Protein AF-A0A954UVF2-F1 (afdb_monomer)

Mean predicted aligned error: 5.4 Å

Secondary structure (DSSP, 8-state):
-HHHHHHHHHHHHHHHHHHH---BEEEE-S---TT--GGGS-HHHHHHHHHHHHHHHTT-B----HHHHHHHHHHHH-TT--HHHHHHHHHHH-SEEEE---SHHHHHHHHHHHHHHHHH--GGGGGEEEEEETHHHHS--HHHHTHHHHHHHTT-EEEEE-TT-HHHHHHHHHHHHHHHHHHHHHHHHTT---

Solvent-accessible surface area (backbone atoms only — not comparable to full-atom values): 10616 Å² total; per-residue (Å²): 111,74,65,62,58,48,53,51,54,50,49,54,55,49,51,50,52,29,73,69,45,84,46,35,40,44,82,49,37,40,83,71,65,93,83,62,56,75,88,79,44,54,57,59,26,46,41,51,52,49,50,54,54,48,42,47,75,73,69,38,49,52,81,67,66,64,67,62,50,44,58,53,47,30,74,75,74,37,96,80,65,46,69,68,59,53,53,50,51,48,58,70,71,36,51,32,36,37,36,31,56,80,34,76,66,22,36,48,50,43,39,51,51,23,47,43,30,69,76,68,68,45,59,55,17,62,35,25,35,37,48,40,51,45,67,43,74,84,54,64,46,68,52,56,70,41,27,52,45,48,23,37,76,49,53,20,47,75,47,70,39,60,59,86,46,53,72,64,51,44,56,51,53,53,51,54,49,53,50,32,25,42,50,69,47,49,33,60,75,70,72,42,82,121

Sequence (194 aa):
MMEQDFMRRFGERLAERVHEAQVDVFVMGPHVPPRKADSELSSSARLRKFLIQRLQSEGYAVPPDLKAVIALTEKHLGKGVDLATVEHTFAEEVDLLIFIPDSNGSAAEAGYFAGLTRLRKTHLGTKAVVLLSATSKSNPGYVALGPARQLRAAGARVHYVNYSHRNVIWKIVENEVADARSLKVVRPTLGLRL

Nearest PDB structures (foldseek):
  6pwk-assembly1_A  TM=4.485E-01  e=1.682E+00  Vibrio cholerae O1 str. 2010EL-1786
  2eqb-assembly1_A  TM=4.562E-01  e=2.003E+00  Saccharomyces cerevisiae
  6pwk-assembly1_B  TM=4.682E-01  e=3.387E+00  Vibrio cholerae O1 str. 2010EL-1786
  2hi1-assembly1_A  TM=4.629E-01  e=3.195E+00  Salmonella enterica subsp. enterica serovar Typhimurium str. LT2

Radius of gyration: 18.17 Å; Cα contacts (8 Å, |Δi|>4): 256; chains: 1; bounding box: 52×41×50 Å

Foldseek 3Di:
DVVVVVVVVVVVVLVVQLVPDAFEEEEFDDDADPPDDLVPDDLLSNLSVLVQVVCVVVPHHYDPDLVVVQVVCCVVPNDPDDSLNSSVVSLQPGLAYEQACPDPVSLVVLQVVLCCCVPVVGLSLQRYEYEAALVCVVVPDPSRVGSVVSSVVSNYHYDHDHSVPSVVVVVVVVVSRSVSSSCVRVCVVVVHDD

Structure (mmCIF, N/CA/C/O backbone):
data_AF-A0A954UVF2-F1
#
_entry.id   AF-A0A954UVF2-F1
#
loop_
_atom_site.group_PDB
_atom_site.id
_atom_site.type_symbol
_atom_site.label_atom_id
_atom_site.label_alt_id
_atom_site.label_comp_id
_atom_site.label_asym_id
_atom_site.label_entity_id
_atom_site.label_seq_id
_atom_site.pdbx_PDB_ins_code
_atom_site.Cartn_x
_atom_site.Cartn_y
_atom_site.Cartn_z
_atom_site.occupancy
_atom_site.B_iso_or_equiv
_atom_site.auth_seq_id
_atom_site.auth_comp_id
_atom_site.auth_asym_id
_atom_site.auth_atom_id
_atom_site.pdbx_PDB_model_num
ATOM 1 N N . MET A 1 1 ? -35.084 -12.191 25.751 1.00 64.12 1 MET A N 1
ATOM 2 C CA . MET A 1 1 ? -35.432 -10.906 25.097 1.00 64.12 1 MET A CA 1
ATOM 3 C C . MET A 1 1 ? -34.349 -9.847 25.280 1.00 64.12 1 MET A C 1
ATOM 5 O O . MET A 1 1 ? -33.819 -9.400 24.278 1.00 64.12 1 MET A O 1
ATOM 9 N N . MET A 1 2 ? -33.941 -9.506 26.511 1.00 73.38 2 MET A N 1
ATOM 10 C CA . MET A 1 2 ? -32.988 -8.406 26.772 1.00 73.38 2 MET A CA 1
ATOM 11 C C . MET A 1 2 ? -31.605 -8.559 26.097 1.00 73.38 2 MET A C 1
ATOM 13 O O . MET A 1 2 ? -31.030 -7.575 25.638 1.00 73.38 2 MET A O 1
ATOM 17 N N . GLU A 1 3 ? -31.093 -9.787 25.987 1.00 82.81 3 GLU A N 1
ATOM 18 C CA . GLU A 1 3 ? -29.794 -10.084 25.364 1.00 82.81 3 GLU A CA 1
ATOM 19 C C . GLU A 1 3 ? -29.807 -9.920 23.834 1.00 82.81 3 GLU A C 1
ATOM 21 O O . GLU A 1 3 ? -28.901 -9.320 23.262 1.00 82.81 3 GLU A O 1
ATOM 26 N N . GLN A 1 4 ? -30.880 -10.361 23.168 1.00 85.69 4 GLN A N 1
ATOM 27 C CA . GLN A 1 4 ? -31.036 -10.206 21.717 1.00 85.69 4 GLN A CA 1
ATOM 28 C C . GLN A 1 4 ? -31.183 -8.730 21.319 1.00 85.69 4 GLN A C 1
ATOM 30 O O . GLN A 1 4 ? -30.565 -8.286 20.352 1.00 85.69 4 GLN A O 1
ATOM 35 N N . ASP A 1 5 ? -31.917 -7.943 22.110 1.00 91.56 5 ASP A N 1
ATOM 36 C CA . ASP A 1 5 ? -32.054 -6.498 21.891 1.00 91.56 5 ASP A CA 1
ATOM 37 C C . ASP A 1 5 ? -30.765 -5.722 22.168 1.00 91.56 5 ASP A C 1
ATOM 39 O O . ASP A 1 5 ? -30.513 -4.682 21.551 1.00 91.56 5 ASP A O 1
ATOM 43 N N . PHE A 1 6 ? -29.943 -6.183 23.112 1.00 90.62 6 PHE A N 1
ATOM 44 C CA . PHE A 1 6 ? -28.611 -5.623 23.315 1.00 90.62 6 PHE A CA 1
ATOM 45 C C . PHE A 1 6 ? -27.713 -5.906 22.107 1.00 90.62 6 PHE A C 1
ATOM 47 O O . PHE A 1 6 ? -27.150 -4.965 21.548 1.00 90.62 6 PHE A O 1
ATOM 54 N N . MET A 1 7 ? -27.630 -7.167 21.670 1.00 90.12 7 MET A N 1
ATOM 55 C CA . MET A 1 7 ? -26.774 -7.577 20.552 1.00 90.12 7 MET A CA 1
ATOM 56 C C . MET A 1 7 ? -27.161 -6.888 19.243 1.00 90.12 7 MET A C 1
ATOM 58 O O . MET A 1 7 ? -26.283 -6.412 18.524 1.00 90.12 7 MET A O 1
ATOM 62 N N . ARG A 1 8 ? -28.463 -6.746 18.968 1.00 92.56 8 ARG A N 1
ATOM 63 C CA . ARG A 1 8 ? -28.960 -6.010 17.799 1.00 92.56 8 ARG A CA 1
ATOM 64 C C . ARG A 1 8 ? -28.523 -4.544 17.822 1.00 92.56 8 ARG A C 1
ATOM 66 O O . ARG A 1 8 ? -27.865 -4.092 16.890 1.00 92.56 8 ARG A O 1
ATOM 73 N N . ARG A 1 9 ? -28.805 -3.823 18.915 1.00 91.94 9 ARG A N 1
ATOM 74 C CA . ARG A 1 9 ? -28.432 -2.401 19.055 1.00 91.94 9 ARG A CA 1
ATOM 75 C C . ARG A 1 9 ? -26.921 -2.186 19.043 1.00 91.94 9 ARG A C 1
ATOM 77 O O . ARG A 1 9 ? -26.447 -1.160 18.568 1.00 91.94 9 ARG A O 1
ATOM 84 N N . PHE A 1 10 ? -26.154 -3.124 19.597 1.00 89.88 10 PHE A N 1
ATOM 85 C CA . PHE A 1 10 ? -24.697 -3.087 19.528 1.00 89.88 10 PHE A CA 1
ATOM 86 C C . PHE A 1 10 ? -24.206 -3.231 18.083 1.00 89.88 10 PHE A C 1
ATOM 88 O O . PHE A 1 10 ? -23.390 -2.421 17.650 1.00 89.88 10 PHE A O 1
ATOM 95 N N . GLY A 1 11 ? -24.741 -4.201 17.335 1.00 89.69 11 GLY A N 1
ATOM 96 C CA . GLY A 1 11 ? -24.414 -4.409 15.924 1.00 89.69 11 GLY A CA 1
ATOM 97 C C . GLY A 1 11 ? -24.758 -3.204 15.047 1.00 89.69 11 GLY A C 1
ATOM 98 O O . GLY A 1 11 ? -23.918 -2.770 14.267 1.00 89.69 11 GLY A O 1
ATOM 99 N N . GLU A 1 12 ? -25.943 -2.617 15.227 1.00 92.31 12 GLU A N 1
ATOM 100 C CA . GLU A 1 12 ? -26.391 -1.422 14.493 1.00 92.31 12 GLU A CA 1
ATOM 101 C C . GLU A 1 12 ? -25.446 -0.230 14.715 1.00 92.31 12 GLU A C 1
ATOM 103 O O . GLU A 1 12 ? -24.934 0.338 13.753 1.00 92.31 12 GLU A O 1
ATOM 108 N N . ARG A 1 13 ? -25.116 0.086 15.977 1.00 90.75 13 ARG A N 1
ATOM 109 C CA . ARG A 1 13 ? -24.159 1.162 16.299 1.00 90.75 13 ARG A CA 1
ATOM 110 C C . ARG A 1 13 ? -22.758 0.885 15.767 1.00 90.75 13 ARG A C 1
ATOM 112 O O . ARG A 1 13 ? -22.042 1.807 15.388 1.00 90.75 13 ARG A O 1
ATOM 119 N N . LEU A 1 14 ? -22.323 -0.374 15.793 1.00 90.75 14 LEU A N 1
ATOM 120 C CA . LEU A 1 14 ? -21.012 -0.744 15.272 1.00 90.75 14 LEU A CA 1
ATOM 121 C C . LEU A 1 14 ? -20.961 -0.560 13.750 1.00 90.75 14 LEU A C 1
ATOM 123 O O . LEU A 1 14 ? -19.978 -0.024 13.247 1.00 90.75 14 LEU A O 1
ATOM 127 N N . ALA A 1 15 ? -22.019 -0.951 13.038 1.00 90.75 15 ALA A N 1
ATOM 128 C CA . ALA A 1 15 ? -22.136 -0.770 11.594 1.00 90.75 15 ALA A CA 1
ATOM 129 C C . ALA A 1 15 ? -22.150 0.714 11.195 1.00 90.75 15 ALA A C 1
ATOM 131 O O . ALA A 1 15 ? -21.452 1.095 10.258 1.00 90.75 15 ALA A O 1
ATOM 132 N N . GLU A 1 16 ? -22.870 1.557 11.937 1.00 91.31 16 GLU A N 1
ATOM 133 C CA . GLU A 1 16 ? -22.887 3.012 11.736 1.00 91.31 16 GLU A CA 1
ATOM 134 C C . GLU A 1 16 ? -21.489 3.621 11.921 1.00 91.31 16 GLU A C 1
ATOM 136 O O . GLU A 1 16 ? -20.981 4.299 11.030 1.00 91.31 16 GLU A O 1
ATOM 141 N N . ARG A 1 17 ? -20.788 3.264 13.006 1.00 90.69 17 ARG A N 1
ATOM 142 C CA . ARG A 1 17 ? -19.404 3.715 13.238 1.00 90.69 17 ARG A CA 1
ATOM 143 C C . ARG A 1 17 ? -18.445 3.270 12.139 1.00 90.69 17 ARG A C 1
ATOM 145 O O . ARG A 1 17 ? -17.550 4.027 11.778 1.00 90.69 17 ARG A O 1
ATOM 152 N N . VAL A 1 18 ? -18.602 2.049 11.620 1.00 91.50 18 VAL A N 1
ATOM 153 C CA . VAL A 1 18 ? -17.829 1.580 10.460 1.00 91.50 18 VAL A CA 1
ATOM 154 C C . VAL A 1 18 ? -18.139 2.453 9.250 1.00 91.50 18 VAL A C 1
ATOM 156 O O . VAL A 1 18 ? -17.208 2.943 8.624 1.00 91.50 18 VAL A O 1
ATOM 159 N N . HIS A 1 19 ? -19.412 2.698 8.941 1.00 88.75 19 HIS A N 1
ATOM 160 C CA . HIS A 1 19 ? -19.816 3.522 7.801 1.00 88.75 19 HIS A CA 1
ATOM 161 C C . HIS A 1 19 ? -19.233 4.945 7.866 1.00 88.75 19 HIS A C 1
ATOM 163 O O . HIS A 1 19 ? -18.771 5.469 6.854 1.00 88.75 19 HIS A O 1
ATOM 169 N N . GLU A 1 20 ? -19.203 5.564 9.043 1.00 89.88 20 GLU A N 1
ATOM 170 C CA . GLU A 1 20 ? -18.701 6.932 9.234 1.00 89.88 20 GLU A CA 1
ATOM 171 C C . GLU A 1 20 ? -17.171 7.036 9.311 1.00 89.88 20 GLU A C 1
ATOM 173 O O . GLU A 1 20 ? -16.615 8.122 9.149 1.00 89.88 20 GLU A O 1
ATOM 178 N N . ALA A 1 21 ? -16.464 5.927 9.545 1.00 91.38 21 ALA A N 1
ATOM 179 C CA . ALA A 1 21 ? -15.019 5.955 9.731 1.00 91.38 21 ALA A CA 1
ATOM 180 C C . ALA A 1 21 ? -14.277 6.370 8.451 1.00 91.38 21 ALA A C 1
ATOM 182 O O . ALA A 1 21 ? -14.362 5.708 7.414 1.00 91.38 21 ALA A O 1
ATOM 183 N N . GLN A 1 22 ? -13.483 7.437 8.548 1.00 93.31 22 GLN A N 1
ATOM 184 C CA . GLN A 1 22 ? -12.553 7.841 7.498 1.00 93.31 22 GLN A CA 1
ATOM 185 C C . GLN A 1 22 ? -11.370 6.868 7.436 1.00 93.31 22 GLN A C 1
ATOM 187 O O . GLN A 1 22 ? -10.811 6.508 8.475 1.00 93.31 22 GLN A O 1
ATOM 192 N N . VAL A 1 23 ? -10.992 6.462 6.222 1.00 94.88 23 VAL A N 1
ATOM 193 C CA . VAL A 1 23 ? -9.846 5.577 5.969 1.00 94.88 23 VAL A CA 1
ATOM 194 C C . VAL A 1 23 ? -8.720 6.376 5.325 1.00 94.88 23 VAL A C 1
ATOM 196 O O . VAL A 1 23 ? -8.910 6.980 4.263 1.00 94.88 23 VAL A O 1
ATOM 199 N N . ASP A 1 24 ? -7.558 6.332 5.961 1.00 94.88 24 ASP A N 1
ATOM 200 C CA . ASP A 1 24 ? -6.306 6.894 5.477 1.00 94.88 24 ASP A CA 1
ATOM 201 C C . ASP A 1 24 ? -5.579 5.832 4.643 1.00 94.88 24 ASP A C 1
ATOM 203 O O . ASP A 1 24 ? -5.317 4.719 5.110 1.00 94.88 24 ASP A O 1
ATOM 207 N N . VAL A 1 25 ? -5.271 6.152 3.386 1.00 95.94 25 VAL A N 1
ATOM 208 C CA . VAL A 1 25 ? -4.675 5.213 2.429 1.00 95.94 25 VAL A CA 1
ATOM 209 C C . VAL A 1 25 ? -3.383 5.785 1.869 1.00 95.94 25 VAL A C 1
ATOM 211 O O . VAL A 1 25 ? -3.370 6.877 1.301 1.00 95.94 25 VAL A O 1
ATOM 214 N N . PHE A 1 26 ? -2.299 5.015 1.938 1.00 94.88 26 PHE A N 1
ATOM 215 C CA . PHE A 1 26 ? -1.034 5.375 1.303 1.00 94.88 26 PHE A CA 1
ATOM 216 C C . PHE A 1 26 ? -0.710 4.445 0.133 1.00 94.88 26 PHE A C 1
ATOM 218 O O . PHE A 1 26 ? -0.675 3.224 0.284 1.00 94.88 26 PHE A O 1
ATOM 225 N N . VAL A 1 27 ? -0.468 5.022 -1.050 1.00 94.25 27 VAL A N 1
ATOM 226 C CA . VAL A 1 27 ? -0.171 4.270 -2.281 1.00 94.25 27 VAL A CA 1
ATOM 227 C C . VAL A 1 27 ? 1.289 4.465 -2.691 1.00 94.25 27 VAL A C 1
ATOM 229 O O . VAL A 1 27 ? 1.674 5.484 -3.283 1.00 94.25 27 VAL A O 1
ATOM 232 N N . MET A 1 28 ? 2.090 3.439 -2.431 1.00 92.56 28 MET A N 1
ATOM 233 C CA . MET A 1 28 ? 3.499 3.343 -2.798 1.00 92.56 28 MET A CA 1
ATOM 234 C C . MET A 1 28 ? 3.675 2.654 -4.152 1.00 92.56 28 MET A C 1
ATOM 236 O O . MET A 1 28 ? 2.884 1.796 -4.557 1.00 92.56 28 MET A O 1
ATOM 240 N N . GLY A 1 29 ? 4.711 3.037 -4.890 1.00 92.50 29 GLY A N 1
ATOM 241 C CA . GLY A 1 29 ? 4.960 2.505 -6.225 1.00 92.50 29 GLY A CA 1
ATOM 242 C C . GLY A 1 29 ? 5.770 3.450 -7.104 1.00 92.50 29 GLY A C 1
ATOM 243 O O . GLY A 1 29 ? 6.336 4.427 -6.616 1.00 92.50 29 GLY A O 1
ATOM 244 N N . PRO A 1 30 ? 5.825 3.207 -8.424 1.00 91.12 30 PRO A N 1
ATOM 245 C CA . PRO A 1 30 ? 6.669 3.987 -9.312 1.00 91.12 30 PRO A CA 1
ATOM 246 C C . PRO A 1 30 ? 6.354 5.483 -9.250 1.00 91.12 30 PRO A C 1
ATOM 248 O O . PRO A 1 30 ? 5.194 5.905 -9.164 1.00 91.12 30 PRO A O 1
ATOM 251 N N . HIS A 1 31 ? 7.406 6.296 -9.323 1.00 86.75 31 HIS A N 1
ATOM 252 C CA . HIS A 1 31 ? 7.265 7.742 -9.377 1.00 86.75 31 HIS A CA 1
ATOM 253 C C . HIS A 1 31 ? 6.406 8.148 -10.585 1.00 86.75 31 HIS A C 1
ATOM 255 O O . HIS A 1 31 ? 6.619 7.667 -11.699 1.00 86.75 31 HIS A O 1
ATOM 261 N N . VAL A 1 32 ? 5.441 9.043 -10.357 1.00 83.69 32 VAL A N 1
ATOM 262 C CA . VAL A 1 32 ? 4.571 9.605 -11.397 1.00 83.69 32 VAL A CA 1
ATOM 263 C C . VAL A 1 32 ? 4.977 11.066 -11.593 1.00 83.69 32 VAL A C 1
ATOM 265 O O . VAL A 1 32 ? 4.648 11.898 -10.747 1.00 83.69 32 VAL A O 1
ATOM 268 N N . PRO A 1 33 ? 5.703 11.405 -12.671 1.00 81.12 33 PRO A N 1
ATOM 269 C CA . PRO A 1 33 ? 6.096 12.783 -12.922 1.00 81.12 33 PRO A CA 1
ATOM 270 C C . PRO A 1 33 ? 4.868 13.655 -13.238 1.00 81.12 33 PRO A C 1
ATOM 272 O O . PRO A 1 33 ? 4.039 13.251 -14.054 1.00 81.12 33 PRO A O 1
ATOM 275 N N . 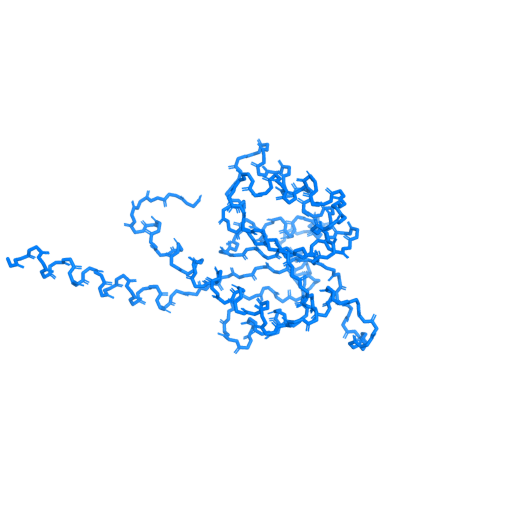PRO A 1 34 ? 4.768 14.877 -12.685 1.00 75.12 34 PRO A N 1
ATOM 276 C CA . PRO A 1 34 ? 3.571 15.714 -12.814 1.00 75.12 34 PRO A CA 1
ATOM 277 C C . PRO A 1 34 ? 3.283 16.201 -14.243 1.00 75.12 34 PRO A C 1
ATOM 279 O O . PRO A 1 34 ? 2.147 16.541 -14.548 1.00 75.12 34 PRO A O 1
ATOM 282 N N . ARG A 1 35 ? 4.291 16.243 -15.126 1.00 78.50 35 ARG A N 1
ATOM 283 C CA . ARG A 1 35 ? 4.174 16.783 -16.497 1.00 78.50 35 ARG A CA 1
ATOM 284 C C . ARG A 1 35 ? 4.223 15.730 -17.608 1.00 78.50 35 ARG A C 1
ATOM 286 O O . ARG A 1 35 ? 4.190 16.103 -18.774 1.00 78.50 35 ARG A O 1
ATOM 293 N N . LYS A 1 36 ? 4.337 14.439 -17.277 1.00 81.19 36 LYS A N 1
ATOM 294 C CA . LYS A 1 36 ? 4.382 13.383 -18.300 1.00 81.19 36 LYS A CA 1
ATOM 295 C C . LYS A 1 36 ? 2.983 13.000 -18.761 1.00 81.19 36 LYS A C 1
ATOM 297 O O . LYS A 1 36 ? 2.081 12.834 -17.937 1.00 81.19 36 LYS A O 1
ATOM 302 N N . ALA A 1 37 ? 2.831 12.813 -20.070 1.00 82.50 37 ALA A N 1
ATOM 303 C CA . ALA A 1 37 ? 1.614 12.256 -20.641 1.00 82.50 37 ALA A CA 1
ATOM 304 C C . ALA A 1 37 ? 1.422 10.805 -20.172 1.00 82.50 37 ALA A C 1
ATOM 306 O O . ALA A 1 37 ? 2.391 10.071 -19.975 1.00 82.50 37 ALA A O 1
ATOM 307 N N . ASP A 1 38 ? 0.171 10.361 -20.031 1.00 82.62 38 ASP A N 1
ATOM 308 C CA . ASP A 1 38 ? -0.130 8.993 -19.588 1.00 82.62 38 ASP A CA 1
ATOM 309 C C . ASP A 1 38 ? 0.491 7.927 -20.506 1.00 82.62 38 ASP A C 1
ATOM 311 O O . ASP A 1 38 ? 0.875 6.857 -20.037 1.00 82.62 38 ASP A O 1
ATOM 315 N N . SER A 1 39 ? 0.630 8.212 -21.802 1.00 84.69 39 SER A N 1
ATOM 316 C CA . SER A 1 39 ? 1.284 7.331 -22.778 1.00 84.69 39 SER A CA 1
ATOM 317 C C . SER A 1 39 ? 2.769 7.088 -22.489 1.00 84.69 39 SER A C 1
ATOM 319 O O . SER A 1 39 ? 3.300 6.060 -22.896 1.00 84.69 39 SER A O 1
ATOM 321 N N . GLU A 1 40 ? 3.429 7.994 -21.768 1.00 86.75 40 GLU A N 1
ATOM 322 C CA . GLU A 1 40 ? 4.854 7.914 -21.419 1.00 86.75 40 GLU A CA 1
ATOM 323 C C . GLU A 1 40 ? 5.104 7.236 -20.064 1.00 86.75 40 GLU A C 1
ATOM 325 O O . GLU A 1 40 ? 6.251 7.061 -19.642 1.00 86.75 40 GLU A O 1
ATOM 330 N N . LEU A 1 41 ? 4.035 6.888 -19.346 1.00 88.94 41 LEU A N 1
ATOM 331 C CA . LEU A 1 41 ? 4.102 6.241 -18.044 1.00 88.94 41 LEU A CA 1
ATOM 332 C C . LEU A 1 41 ? 4.094 4.715 -18.195 1.00 88.94 41 LEU A C 1
ATOM 334 O O . LEU A 1 41 ? 3.323 4.140 -18.976 1.00 88.94 41 LEU A O 1
ATOM 338 N N . SER A 1 42 ? 4.885 4.033 -17.359 1.00 92.12 42 SER A N 1
ATOM 339 C CA . SER A 1 42 ? 4.775 2.578 -17.216 1.00 92.12 42 SER A CA 1
ATOM 340 C C . SER A 1 42 ? 3.347 2.185 -16.815 1.00 92.12 42 SER A C 1
ATOM 342 O O . SER A 1 42 ? 2.582 2.982 -16.261 1.00 92.12 42 SER A O 1
ATOM 344 N N . SER A 1 43 ? 2.949 0.947 -17.106 1.00 93.44 43 SER A N 1
ATOM 345 C CA . SER A 1 43 ? 1.630 0.429 -16.716 1.00 93.44 43 SER A CA 1
ATOM 346 C C . SER A 1 43 ? 1.404 0.513 -15.200 1.00 93.44 43 SER A C 1
ATOM 348 O O . SER A 1 43 ? 0.320 0.898 -14.766 1.00 93.44 43 SER A O 1
ATOM 350 N N . SER A 1 44 ? 2.439 0.255 -14.402 1.00 93.62 44 SER A N 1
ATOM 351 C CA . SER A 1 44 ? 2.441 0.390 -12.943 1.00 93.62 44 SER A CA 1
ATOM 352 C C . SER A 1 44 ? 2.361 1.839 -12.450 1.00 93.62 44 SER A C 1
ATOM 354 O O . SER A 1 44 ? 1.594 2.123 -11.532 1.00 93.62 44 SER A O 1
ATOM 356 N N . ALA A 1 45 ? 3.062 2.785 -13.086 1.00 93.38 45 ALA A N 1
ATOM 357 C CA . ALA A 1 45 ? 2.933 4.213 -12.776 1.00 93.38 45 ALA A CA 1
ATOM 358 C C . ALA A 1 45 ? 1.519 4.733 -13.097 1.00 93.38 45 ALA A C 1
ATOM 360 O O . ALA A 1 45 ? 0.926 5.468 -12.304 1.00 93.38 45 ALA A O 1
ATOM 361 N N . ARG A 1 46 ? 0.937 4.301 -14.227 1.00 93.94 46 ARG A N 1
ATOM 362 C CA . ARG A 1 46 ? -0.460 4.602 -14.582 1.00 93.94 46 ARG A CA 1
ATOM 363 C C . ARG A 1 46 ? -1.446 4.014 -13.585 1.00 93.94 46 ARG A C 1
ATOM 365 O O . ARG A 1 46 ? -2.414 4.683 -13.241 1.00 93.94 46 ARG A O 1
ATOM 372 N N . LEU A 1 47 ? -1.209 2.786 -13.124 1.00 95.00 47 LEU A N 1
ATOM 373 C CA . LEU A 1 47 ? -2.036 2.166 -12.096 1.00 95.00 47 LEU A CA 1
ATOM 374 C C . LEU A 1 47 ? -1.980 2.964 -10.792 1.00 95.00 47 LEU A C 1
ATOM 376 O O . LEU A 1 47 ? -3.028 3.293 -10.247 1.00 95.00 47 LEU A O 1
ATOM 380 N N . ARG A 1 48 ? -0.781 3.330 -10.325 1.00 94.31 48 ARG A N 1
ATOM 381 C CA . ARG A 1 48 ? -0.616 4.155 -9.123 1.00 94.31 48 ARG A CA 1
ATOM 382 C C . ARG A 1 48 ? -1.381 5.472 -9.236 1.00 94.31 48 ARG A C 1
ATOM 384 O O . ARG A 1 48 ? -2.151 5.804 -8.340 1.00 94.31 48 ARG A O 1
ATOM 391 N N . LYS A 1 49 ? -1.210 6.188 -10.353 1.00 92.62 49 LYS A N 1
ATOM 392 C CA . LYS A 1 49 ? -1.934 7.436 -10.635 1.00 92.62 49 LYS A CA 1
ATOM 393 C C . LYS A 1 49 ? -3.451 7.228 -10.601 1.00 92.62 49 LYS A C 1
ATOM 395 O O . LYS A 1 49 ? -4.145 7.984 -9.931 1.00 92.62 49 LYS A O 1
ATOM 400 N N . PHE A 1 50 ? -3.944 6.186 -11.274 1.00 94.56 50 PHE A N 1
ATOM 401 C CA . PHE A 1 50 ? -5.362 5.824 -11.287 1.00 94.56 50 PHE A CA 1
ATOM 402 C C . PHE A 1 50 ? -5.905 5.560 -9.878 1.00 94.56 50 PHE A C 1
ATOM 404 O O . PHE A 1 50 ? -6.949 6.103 -9.532 1.00 94.56 50 PHE A O 1
ATOM 411 N N . LEU A 1 51 ? -5.203 4.770 -9.058 1.00 95.62 51 LEU A N 1
ATOM 412 C CA . LEU A 1 51 ? -5.648 4.450 -7.700 1.00 95.62 51 LEU A CA 1
ATOM 413 C C . LEU A 1 51 ? -5.693 5.689 -6.807 1.00 95.62 51 LEU A C 1
ATOM 415 O O . LEU A 1 51 ? -6.696 5.892 -6.137 1.00 95.62 51 LEU A O 1
ATOM 419 N N . ILE A 1 52 ? -4.660 6.538 -6.837 1.00 93.81 52 ILE A N 1
ATOM 420 C CA . ILE A 1 52 ? -4.638 7.791 -6.064 1.00 93.81 52 ILE A CA 1
ATOM 421 C C . ILE A 1 52 ? -5.834 8.670 -6.444 1.00 93.81 52 ILE A C 1
ATOM 423 O O . ILE A 1 52 ? -6.591 9.083 -5.572 1.00 93.81 52 ILE A O 1
ATOM 427 N N . GLN A 1 53 ? -6.044 8.903 -7.744 1.00 92.94 53 GLN A N 1
ATOM 428 C CA . GLN A 1 53 ? -7.147 9.736 -8.230 1.00 92.94 53 GLN A CA 1
ATOM 429 C C . GLN A 1 53 ? -8.514 9.149 -7.874 1.00 92.94 53 GLN A C 1
ATOM 431 O O . GLN A 1 53 ? -9.410 9.885 -7.463 1.00 92.94 53 GLN A O 1
ATOM 436 N N . ARG A 1 54 ? -8.682 7.829 -8.015 1.00 95.81 54 ARG A N 1
ATOM 437 C CA . ARG A 1 54 ? -9.948 7.165 -7.708 1.00 95.81 54 ARG A CA 1
ATOM 438 C C . ARG A 1 54 ? -10.248 7.210 -6.214 1.00 95.81 54 ARG A C 1
ATOM 440 O O . ARG A 1 54 ? -11.346 7.606 -5.845 1.00 95.81 54 ARG A O 1
ATOM 447 N N . LEU A 1 55 ? -9.272 6.890 -5.366 1.00 95.75 55 LEU A N 1
ATOM 448 C CA . LEU A 1 55 ? -9.414 6.972 -3.912 1.00 95.75 55 LEU A CA 1
ATOM 449 C C . LEU A 1 55 ? -9.793 8.394 -3.466 1.00 95.75 55 LEU A C 1
ATOM 451 O O . LEU A 1 55 ? -10.731 8.566 -2.696 1.00 95.75 55 LEU A O 1
ATOM 455 N N . GLN A 1 56 ? -9.128 9.415 -4.011 1.00 93.75 56 GLN A N 1
ATOM 456 C CA . GLN A 1 56 ? -9.461 10.815 -3.732 1.00 93.75 56 GLN A CA 1
ATOM 457 C C . GLN A 1 56 ? -10.880 11.179 -4.190 1.00 93.75 56 GLN A C 1
ATOM 459 O O . GLN A 1 56 ? -11.601 11.851 -3.458 1.00 93.75 56 GLN A O 1
ATOM 464 N N . SER A 1 57 ? -11.308 10.718 -5.373 1.00 94.19 57 SER A N 1
ATOM 465 C CA . SER A 1 57 ? -12.660 10.993 -5.885 1.00 94.19 57 SER A CA 1
ATOM 466 C C . SER A 1 57 ? -13.778 10.351 -5.059 1.00 94.19 57 SER A C 1
ATOM 468 O O . SER A 1 57 ? -14.890 10.865 -5.049 1.00 94.19 57 SER A O 1
ATOM 470 N N . GLU A 1 58 ? -13.475 9.260 -4.352 1.00 93.56 58 GLU A N 1
ATOM 471 C CA . GLU A 1 58 ? -14.397 8.550 -3.452 1.00 93.56 58 GLU A CA 1
ATOM 472 C C . GLU A 1 58 ? -14.316 9.080 -2.003 1.00 93.56 58 GLU A C 1
ATOM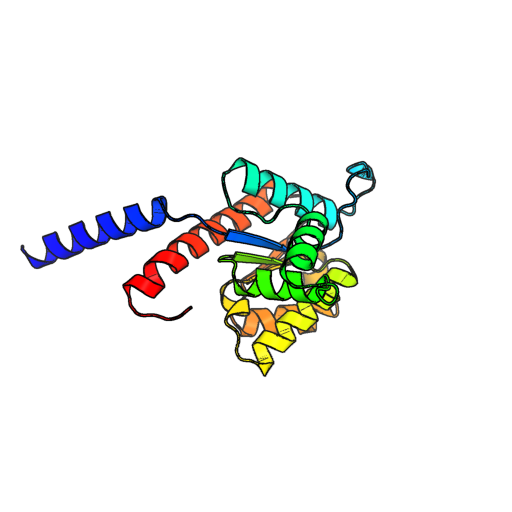 474 O O . GLU A 1 58 ? -14.943 8.535 -1.098 1.00 93.56 58 GLU A O 1
ATOM 479 N N . GLY A 1 59 ? -13.535 10.142 -1.758 1.00 91.25 59 GLY A N 1
ATOM 480 C CA . GLY A 1 59 ? -13.448 10.815 -0.458 1.00 91.25 59 GLY A CA 1
ATOM 481 C C . GLY A 1 59 ? -12.470 10.194 0.546 1.00 91.25 59 GLY A C 1
ATOM 482 O O . GLY A 1 59 ? -12.486 10.571 1.718 1.00 91.25 59 GLY A O 1
ATOM 483 N N . TYR A 1 60 ? -11.605 9.268 0.123 1.00 93.06 60 TYR A N 1
ATOM 484 C CA . TYR A 1 60 ? -10.573 8.703 0.997 1.00 93.06 60 TYR A CA 1
ATOM 485 C C . TYR A 1 60 ? -9.424 9.686 1.233 1.00 93.06 60 TYR A C 1
ATOM 487 O O . TYR A 1 60 ? -9.027 10.438 0.337 1.00 93.06 60 TYR A O 1
ATOM 495 N N . ALA A 1 61 ? -8.848 9.648 2.435 1.00 90.00 61 ALA A N 1
ATOM 496 C CA . ALA A 1 61 ? -7.688 10.458 2.772 1.00 90.00 61 ALA A CA 1
ATOM 497 C C . ALA A 1 61 ? -6.428 9.821 2.182 1.00 90.00 61 ALA A C 1
ATOM 499 O O . ALA A 1 61 ? -5.894 8.841 2.694 1.00 90.00 61 ALA A O 1
ATOM 500 N N . VAL A 1 62 ? -5.958 10.379 1.070 1.00 89.88 62 VAL A N 1
ATOM 501 C CA . VAL A 1 62 ? -4.714 9.963 0.419 1.00 89.88 62 VAL A CA 1
ATOM 502 C C . VAL A 1 62 ? -3.728 11.119 0.498 1.00 89.88 62 VAL A C 1
ATOM 504 O O . VAL A 1 62 ? -4.072 12.208 0.019 1.00 89.88 62 VAL A O 1
ATOM 507 N N . PRO A 1 63 ? -2.517 10.919 1.054 1.00 81.75 63 PRO A N 1
ATOM 508 C CA . PRO A 1 63 ? -1.508 11.962 1.094 1.00 81.75 63 PRO A CA 1
ATOM 509 C C . PRO A 1 63 ? -1.298 12.563 -0.304 1.00 81.75 63 PRO A C 1
ATOM 511 O O . PRO A 1 63 ? -1.123 11.813 -1.274 1.00 81.75 63 PRO A O 1
ATOM 514 N N . PRO A 1 64 ? -1.334 13.901 -0.438 1.00 67.19 64 PRO A N 1
ATOM 515 C CA . PRO A 1 64 ? -0.991 14.554 -1.692 1.00 67.19 64 PRO A CA 1
ATOM 516 C C . PRO A 1 64 ? 0.505 14.368 -1.994 1.00 67.19 64 PRO A C 1
ATOM 518 O O . PRO A 1 64 ? 1.236 13.767 -1.209 1.00 67.19 64 PRO A O 1
ATOM 521 N N . ASP A 1 65 ? 0.953 14.874 -3.150 1.00 73.06 65 ASP A N 1
ATOM 522 C CA . ASP A 1 65 ? 2.350 14.830 -3.615 1.00 73.06 65 ASP A CA 1
ATOM 523 C C . ASP A 1 65 ? 3.370 14.863 -2.458 1.00 73.06 65 ASP A C 1
ATOM 525 O O . ASP A 1 65 ? 3.462 15.848 -1.722 1.00 73.06 65 ASP A O 1
ATOM 529 N N . LEU A 1 66 ? 4.152 13.783 -2.316 1.00 74.88 66 LEU A N 1
ATOM 530 C CA . LEU A 1 66 ? 5.127 13.608 -1.234 1.00 74.88 66 LEU A CA 1
ATOM 531 C C . LEU A 1 66 ? 6.138 14.756 -1.167 1.00 74.88 66 LEU A C 1
ATOM 533 O O . LEU A 1 66 ? 6.633 15.060 -0.088 1.00 74.88 66 LEU A O 1
ATOM 537 N N . LYS A 1 67 ? 6.406 15.450 -2.281 1.00 75.88 67 LYS A N 1
ATOM 538 C CA . LYS A 1 67 ? 7.253 16.652 -2.271 1.00 75.88 67 LYS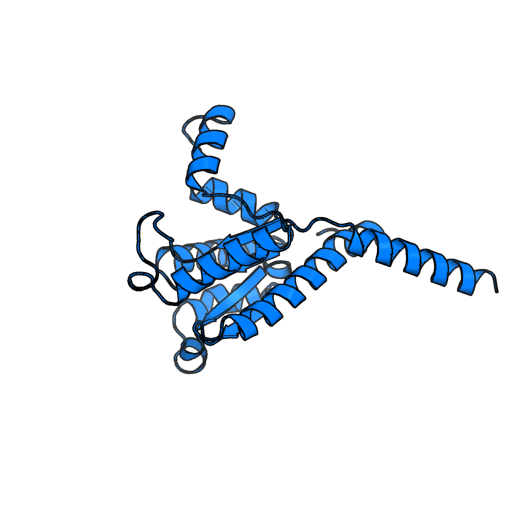 A CA 1
ATOM 539 C C . LYS A 1 67 ? 6.643 17.793 -1.465 1.00 75.88 67 LYS A C 1
ATOM 541 O O . LYS A 1 67 ? 7.365 18.471 -0.741 1.00 75.88 67 LYS A O 1
ATOM 546 N N . ALA A 1 68 ? 5.334 18.007 -1.588 1.00 75.94 68 ALA A N 1
ATOM 547 C CA . ALA A 1 68 ? 4.634 19.021 -0.810 1.00 75.94 68 ALA A CA 1
ATOM 548 C C . ALA A 1 68 ? 4.634 18.651 0.676 1.00 75.94 68 ALA A C 1
ATOM 550 O O . ALA A 1 68 ? 4.827 19.525 1.519 1.00 75.94 68 ALA A O 1
ATOM 551 N N . VAL A 1 69 ? 4.490 17.358 0.990 1.00 76.94 69 VAL A N 1
ATOM 552 C CA . VAL A 1 69 ? 4.588 16.895 2.375 1.00 76.94 69 VAL A CA 1
ATOM 553 C C . VAL A 1 69 ? 5.991 17.103 2.927 1.00 76.94 69 VAL A C 1
ATOM 555 O O . VAL A 1 69 ? 6.107 17.727 3.968 1.00 76.94 69 VAL A O 1
ATOM 558 N N . ILE A 1 70 ? 7.048 16.680 2.227 1.00 79.50 70 ILE A N 1
ATOM 559 C CA . ILE A 1 70 ? 8.435 16.896 2.673 1.00 79.50 70 ILE A CA 1
ATOM 560 C C . ILE A 1 70 ? 8.689 18.379 2.929 1.00 79.50 70 ILE A C 1
ATOM 562 O O . ILE A 1 70 ? 9.181 18.722 3.994 1.00 79.50 70 ILE A O 1
ATOM 566 N N . ALA A 1 71 ? 8.288 19.265 2.014 1.00 79.50 71 ALA A N 1
ATOM 567 C CA . ALA A 1 71 ? 8.468 20.704 2.195 1.00 79.50 71 ALA A CA 1
ATOM 568 C C . ALA A 1 71 ? 7.739 21.240 3.445 1.00 79.50 71 ALA A C 1
ATOM 570 O O . ALA A 1 71 ? 8.266 22.096 4.160 1.00 79.50 71 ALA A O 1
ATOM 571 N N . LEU A 1 72 ? 6.535 20.733 3.735 1.00 79.81 72 LEU A N 1
ATOM 572 C CA . LEU A 1 72 ? 5.807 21.056 4.965 1.00 79.81 72 LEU A CA 1
ATOM 573 C C . LEU A 1 72 ? 6.508 20.478 6.199 1.00 79.81 72 LEU A C 1
ATOM 575 O O . LEU A 1 72 ? 6.665 21.173 7.200 1.00 79.81 72 LEU A O 1
ATOM 579 N N . THR A 1 73 ? 6.961 19.230 6.140 1.00 79.75 73 THR A N 1
ATOM 580 C CA . THR A 1 73 ? 7.621 18.560 7.259 1.00 79.75 73 THR A CA 1
ATOM 581 C C . THR A 1 73 ? 8.976 19.197 7.568 1.00 79.75 73 THR A C 1
ATOM 583 O O . THR A 1 73 ? 9.250 19.468 8.732 1.00 79.75 73 THR A O 1
ATOM 586 N N . GLU A 1 74 ? 9.783 19.543 6.563 1.00 83.06 74 GLU A N 1
ATOM 587 C CA . GLU A 1 74 ? 11.045 20.282 6.717 1.00 83.06 74 GLU A CA 1
ATOM 588 C C . GLU A 1 74 ? 10.832 21.638 7.397 1.00 83.06 74 GLU A C 1
ATOM 590 O O . GLU A 1 74 ? 11.631 22.043 8.244 1.00 83.06 74 GLU A O 1
ATOM 595 N N . LYS A 1 75 ? 9.733 22.334 7.075 1.00 82.38 75 LYS A N 1
ATOM 596 C CA . LYS A 1 75 ? 9.372 23.604 7.718 1.00 82.38 75 LYS A CA 1
ATOM 597 C C . LYS A 1 75 ? 9.125 23.443 9.222 1.00 82.38 75 LYS A C 1
ATOM 599 O O . LYS A 1 75 ? 9.419 24.366 9.977 1.00 82.38 75 LYS A O 1
ATOM 604 N N . HIS A 1 76 ? 8.579 22.307 9.652 1.00 81.25 76 HIS A N 1
ATOM 605 C CA . HIS A 1 76 ? 8.203 22.066 11.047 1.00 81.25 76 HIS A CA 1
ATOM 606 C C . HIS A 1 76 ? 9.258 21.302 11.860 1.00 81.25 76 HIS A C 1
ATOM 608 O O . HIS A 1 76 ? 9.375 21.542 13.058 1.00 81.25 76 HIS A O 1
ATOM 614 N N . LEU A 1 77 ? 10.025 20.408 11.231 1.00 79.06 77 LEU A N 1
ATOM 615 C CA . LEU A 1 77 ? 10.959 19.485 11.891 1.00 79.06 77 LEU A CA 1
ATOM 616 C C . LEU A 1 77 ? 12.436 19.719 11.511 1.00 79.06 77 LEU A C 1
ATOM 618 O O . LEU A 1 77 ? 13.321 19.106 12.102 1.00 79.06 77 LEU A O 1
ATOM 622 N N . GLY A 1 78 ? 12.725 20.621 10.566 1.00 76.62 78 GLY A N 1
ATOM 623 C CA . GLY A 1 78 ? 14.082 20.975 10.135 1.00 76.62 78 GLY A CA 1
ATOM 624 C C . GLY A 1 78 ? 14.606 20.179 8.929 1.00 76.62 78 GLY A C 1
ATOM 625 O O . GLY A 1 78 ? 13.976 19.246 8.440 1.00 76.62 78 GLY A O 1
ATOM 626 N N . LYS A 1 79 ? 15.802 20.553 8.442 1.00 67.56 79 LYS A N 1
ATOM 627 C CA . LYS A 1 79 ? 16.419 20.081 7.175 1.00 67.56 79 LYS A CA 1
ATOM 628 C C . LYS A 1 79 ? 16.948 18.630 7.181 1.00 67.56 79 LYS A C 1
ATOM 630 O O . LYS A 1 79 ? 17.761 18.275 6.334 1.00 67.56 79 LYS A O 1
ATOM 635 N N . GLY A 1 80 ? 16.546 17.811 8.151 1.00 68.62 80 GLY A N 1
ATOM 636 C CA . GLY A 1 80 ? 16.959 16.404 8.272 1.00 68.62 80 GLY A CA 1
ATOM 637 C C . GLY A 1 80 ? 15.907 15.401 7.799 1.00 68.62 80 GLY A C 1
ATOM 638 O O . GLY A 1 80 ? 16.139 14.200 7.878 1.00 68.62 80 GLY A O 1
ATOM 639 N N . VAL A 1 81 ? 14.743 15.880 7.355 1.00 75.31 81 VAL A N 1
ATOM 640 C CA . VAL A 1 81 ? 13.627 15.031 6.942 1.00 75.31 81 VAL A CA 1
ATOM 641 C C . VAL A 1 81 ? 13.790 14.662 5.474 1.00 75.31 81 VAL A C 1
ATOM 643 O O . VAL A 1 81 ? 13.565 15.485 4.591 1.00 75.31 81 VAL A O 1
ATOM 646 N N . ASP A 1 82 ? 14.170 13.415 5.213 1.00 79.00 82 ASP A N 1
ATOM 647 C CA . ASP A 1 82 ? 14.233 12.874 3.860 1.00 79.00 82 ASP A CA 1
ATOM 648 C C . ASP A 1 82 ? 12.936 12.153 3.454 1.00 79.00 82 ASP A C 1
ATOM 650 O O . ASP A 1 82 ? 12.040 11.888 4.262 1.00 79.00 82 ASP A O 1
ATOM 654 N N . LEU A 1 83 ? 12.828 11.841 2.158 1.00 79.12 83 LEU A N 1
ATOM 655 C CA . LEU A 1 83 ? 11.667 11.149 1.593 1.00 79.12 83 LEU A CA 1
ATOM 656 C C . LEU A 1 83 ? 11.419 9.798 2.275 1.00 79.12 83 LEU A C 1
ATOM 658 O O . LEU A 1 83 ? 10.274 9.482 2.579 1.00 79.12 83 LEU A O 1
ATOM 662 N N . ALA A 1 84 ? 12.476 9.034 2.555 1.00 81.25 84 ALA A N 1
ATOM 663 C CA . ALA A 1 84 ? 12.356 7.715 3.169 1.00 81.25 84 ALA A CA 1
ATOM 664 C C . ALA A 1 84 ? 11.751 7.793 4.579 1.00 81.25 84 ALA A C 1
ATOM 666 O O . ALA A 1 84 ? 10.897 6.980 4.934 1.00 81.25 84 ALA A O 1
ATOM 667 N N . THR A 1 85 ? 12.146 8.796 5.365 1.00 82.12 85 THR A N 1
ATOM 668 C CA . THR A 1 85 ? 11.596 9.050 6.700 1.00 82.12 85 THR A CA 1
ATOM 669 C C . THR A 1 85 ? 10.113 9.398 6.619 1.00 82.12 85 THR A C 1
ATOM 671 O O . THR A 1 85 ? 9.311 8.844 7.365 1.00 82.12 85 THR A O 1
ATOM 674 N N . VAL A 1 86 ? 9.724 10.264 5.680 1.00 83.88 86 VAL A N 1
ATOM 675 C CA . VAL A 1 86 ? 8.315 10.645 5.483 1.00 83.88 86 VAL A CA 1
ATOM 676 C C . VAL A 1 86 ? 7.470 9.450 5.042 1.00 83.88 86 VAL A C 1
ATOM 678 O O . VAL A 1 86 ? 6.394 9.223 5.591 1.00 83.88 86 VAL A O 1
ATOM 681 N N . GLU A 1 87 ? 7.954 8.660 4.085 1.00 86.50 87 GLU A N 1
ATOM 682 C CA . GLU A 1 87 ? 7.266 7.458 3.608 1.00 86.50 87 GLU A CA 1
ATOM 683 C C . GLU A 1 87 ? 7.113 6.406 4.706 1.00 86.50 87 GLU A C 1
ATOM 685 O O . GLU A 1 87 ? 6.055 5.785 4.814 1.00 86.50 87 GLU A O 1
ATOM 690 N N . HIS A 1 88 ? 8.137 6.229 5.543 1.00 87.19 88 HIS A N 1
ATOM 691 C CA . HIS A 1 88 ? 8.074 5.339 6.695 1.00 87.19 88 HIS A CA 1
ATOM 692 C C . HIS A 1 88 ? 7.000 5.780 7.690 1.00 87.19 88 HIS A C 1
ATOM 694 O O . HIS A 1 88 ? 6.146 4.966 8.040 1.00 87.19 88 HIS A O 1
ATOM 700 N N . THR A 1 89 ? 6.993 7.056 8.081 1.00 86.12 89 THR A N 1
ATOM 701 C CA . THR A 1 89 ? 5.993 7.603 9.006 1.00 86.12 89 THR A CA 1
ATOM 702 C C . THR A 1 89 ? 4.582 7.462 8.442 1.00 86.12 89 THR A C 1
ATOM 704 O O . THR A 1 89 ? 3.695 6.970 9.131 1.00 86.12 89 THR A O 1
ATOM 707 N N . PHE A 1 90 ? 4.356 7.798 7.166 1.00 87.81 90 PHE A N 1
ATOM 708 C CA . PHE A 1 90 ? 3.044 7.580 6.550 1.00 87.81 90 PHE A CA 1
ATOM 709 C C . PHE A 1 90 ? 2.635 6.115 6.570 1.00 87.81 90 PHE A C 1
ATOM 711 O O . PHE A 1 90 ? 1.506 5.803 6.934 1.00 87.81 90 PHE A O 1
ATOM 718 N N . ALA A 1 91 ? 3.542 5.212 6.200 1.00 89.19 91 ALA A N 1
ATOM 719 C CA . ALA A 1 91 ? 3.263 3.788 6.227 1.00 89.19 91 ALA A CA 1
ATOM 720 C C . ALA A 1 91 ? 2.872 3.306 7.634 1.00 89.19 91 ALA A C 1
ATOM 722 O O . ALA A 1 91 ? 2.036 2.410 7.737 1.00 89.19 91 ALA A O 1
ATOM 723 N N . GLU A 1 92 ? 3.414 3.888 8.708 1.00 87.94 92 GLU A N 1
ATOM 724 C CA . GLU A 1 92 ? 3.042 3.568 10.094 1.00 87.94 92 GLU A CA 1
ATOM 725 C C . GLU A 1 92 ? 1.691 4.153 10.522 1.00 87.94 92 GLU A C 1
ATOM 727 O O . GLU A 1 92 ? 0.937 3.448 11.194 1.00 87.94 92 GLU A O 1
ATOM 732 N N . GLU A 1 93 ? 1.325 5.340 10.044 1.00 88.69 93 GLU A N 1
ATOM 733 C CA . GLU A 1 93 ? 0.115 6.053 10.482 1.00 88.69 93 GLU A CA 1
ATOM 734 C C . GLU A 1 93 ? -1.156 5.714 9.682 1.00 88.69 93 GLU A C 1
ATOM 736 O O . GLU A 1 93 ? -2.255 5.795 10.220 1.00 88.69 93 GLU A O 1
ATOM 741 N N . VAL A 1 94 ? -1.049 5.302 8.412 1.00 92.94 94 VAL A N 1
ATOM 742 C CA . VAL A 1 94 ? -2.247 5.017 7.591 1.00 92.94 94 VAL A CA 1
ATOM 743 C C . VAL A 1 94 ? -2.978 3.733 7.987 1.00 92.94 94 VAL A C 1
ATOM 745 O O . VAL A 1 94 ? -2.372 2.791 8.500 1.00 92.94 94 VAL A O 1
ATOM 748 N N . ASP A 1 95 ? -4.263 3.633 7.648 1.00 94.56 95 ASP A N 1
ATOM 749 C CA . ASP A 1 95 ? -5.066 2.422 7.862 1.00 94.56 95 ASP A CA 1
ATOM 750 C C . ASP A 1 95 ? -4.814 1.347 6.800 1.00 94.56 95 ASP A C 1
ATOM 752 O O . ASP A 1 95 ? -4.946 0.155 7.077 1.00 94.56 95 ASP A O 1
ATOM 756 N N . LEU A 1 96 ? -4.468 1.762 5.577 1.00 95.94 96 LEU A N 1
ATOM 757 C CA . LEU A 1 96 ? -4.221 0.873 4.444 1.00 95.94 96 LEU A CA 1
ATOM 758 C C . LEU A 1 96 ? -2.986 1.314 3.660 1.00 95.94 96 LEU A C 1
ATOM 760 O O . LEU A 1 96 ? -2.873 2.458 3.219 1.00 95.94 96 LEU A O 1
ATOM 764 N N . LEU A 1 97 ? -2.087 0.366 3.417 1.00 95.44 97 LEU A N 1
ATOM 765 C CA . LEU A 1 97 ? -0.873 0.571 2.640 1.00 95.44 97 LEU A CA 1
ATOM 766 C C . LEU A 1 97 ? -0.931 -0.256 1.355 1.00 95.44 97 LEU A C 1
ATOM 768 O O . LEU A 1 97 ? -1.003 -1.479 1.405 1.00 95.44 97 LEU A O 1
ATOM 772 N N . ILE A 1 98 ? -0.878 0.392 0.196 1.00 96.62 98 ILE A N 1
ATOM 773 C CA . ILE A 1 98 ? -0.908 -0.274 -1.111 1.00 96.62 98 ILE A CA 1
ATOM 774 C C . ILE A 1 98 ? 0.475 -0.169 -1.752 1.00 96.62 98 ILE A C 1
ATOM 776 O O . ILE A 1 98 ? 0.937 0.928 -2.055 1.00 96.62 98 ILE A O 1
ATOM 780 N N . PHE A 1 99 ? 1.118 -1.306 -2.011 1.00 95.50 99 PHE A N 1
ATOM 781 C CA . P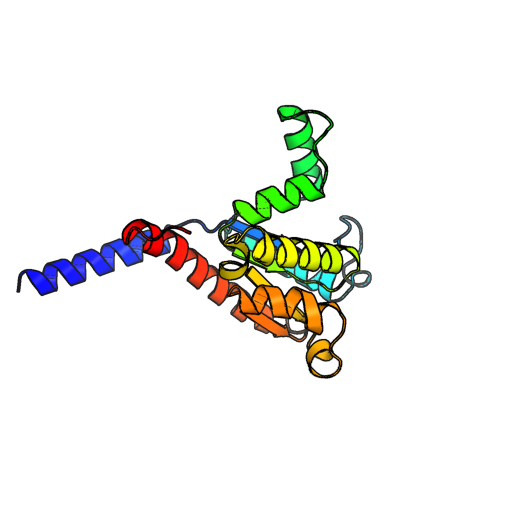HE A 1 99 ? 2.401 -1.406 -2.703 1.00 95.50 99 PHE A CA 1
ATOM 782 C C . PHE A 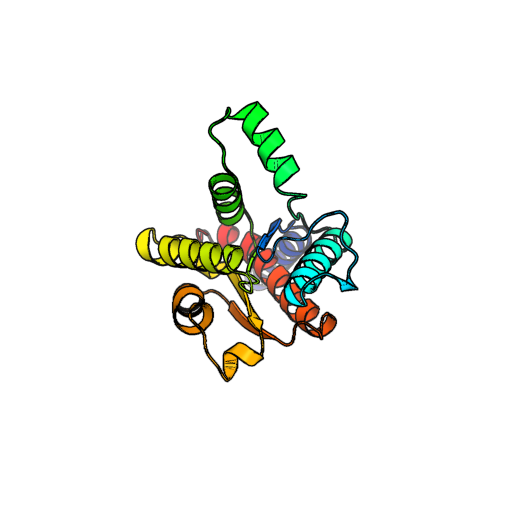1 99 ? 2.231 -1.842 -4.155 1.00 95.50 99 PHE A C 1
ATOM 784 O O . PHE A 1 99 ? 1.654 -2.895 -4.432 1.00 95.50 99 PHE A O 1
ATOM 791 N N . ILE A 1 100 ? 2.846 -1.098 -5.075 1.00 96.44 100 ILE A N 1
ATOM 792 C CA . ILE A 1 100 ? 3.056 -1.498 -6.473 1.00 96.44 100 ILE A CA 1
ATOM 793 C C . ILE A 1 100 ? 4.574 -1.561 -6.726 1.00 96.44 100 ILE A C 1
ATOM 795 O O . ILE A 1 100 ? 5.149 -0.600 -7.232 1.00 96.44 100 ILE A O 1
ATOM 799 N N . PRO A 1 101 ? 5.270 -2.644 -6.344 1.00 94.00 101 PRO A N 1
ATOM 800 C CA . PRO A 1 101 ? 6.735 -2.701 -6.347 1.00 94.00 101 PRO A CA 1
ATOM 801 C C . PRO A 1 101 ? 7.305 -3.063 -7.732 1.00 94.00 101 PRO A C 1
ATOM 803 O O . PRO A 1 101 ? 7.910 -4.117 -7.919 1.00 94.00 101 PRO A O 1
ATOM 806 N N . ASP A 1 102 ? 7.068 -2.198 -8.720 1.00 92.19 102 ASP A N 1
ATOM 807 C CA . ASP A 1 102 ? 7.357 -2.428 -10.147 1.00 92.19 102 ASP A CA 1
ATOM 808 C C . ASP A 1 102 ? 8.370 -1.416 -10.728 1.00 92.19 102 ASP A C 1
ATOM 810 O O . ASP A 1 102 ? 8.406 -1.123 -11.922 1.00 92.19 102 ASP A O 1
ATOM 814 N N . SER A 1 103 ? 9.192 -0.834 -9.855 1.00 90.31 103 SER A N 1
ATOM 815 C CA . SER A 1 103 ? 10.363 -0.012 -10.179 1.00 90.31 103 SER A CA 1
ATOM 816 C C . SER A 1 103 ? 11.476 -0.277 -9.162 1.00 90.31 103 SER A C 1
ATOM 818 O O . SER A 1 103 ? 11.201 -0.781 -8.078 1.00 90.31 103 SER A O 1
ATOM 820 N N . ASN A 1 104 ? 12.722 0.109 -9.456 1.00 88.25 104 ASN A N 1
ATOM 821 C CA . ASN A 1 104 ? 13.836 -0.090 -8.515 1.00 88.25 104 ASN A CA 1
ATOM 822 C C . ASN A 1 104 ? 13.592 0.581 -7.151 1.00 88.25 104 ASN A C 1
ATOM 824 O O . ASN A 1 104 ? 13.852 -0.032 -6.120 1.00 88.25 104 ASN A O 1
ATOM 828 N N . GLY A 1 105 ? 13.054 1.808 -7.146 1.00 87.19 105 GLY A N 1
ATOM 829 C CA . GLY A 1 105 ? 12.715 2.526 -5.910 1.00 87.19 105 GLY A CA 1
ATOM 830 C C . GLY A 1 105 ? 11.627 1.813 -5.107 1.00 87.19 105 GLY A C 1
ATOM 831 O O . GLY A 1 105 ? 11.849 1.439 -3.962 1.00 87.19 105 GLY A O 1
ATOM 832 N N . SER A 1 106 ? 10.504 1.485 -5.752 1.00 89.44 106 SER A N 1
ATOM 833 C CA . SER A 1 106 ? 9.389 0.803 -5.078 1.00 89.44 106 SER A CA 1
ATOM 834 C C . SER A 1 106 ? 9.694 -0.641 -4.661 1.00 89.44 106 SER A C 1
ATOM 836 O O . SER A 1 106 ? 9.143 -1.150 -3.684 1.00 89.44 106 SER A O 1
ATOM 838 N N . ALA A 1 107 ? 10.615 -1.313 -5.354 1.00 90.75 107 ALA A N 1
ATOM 839 C CA . ALA A 1 107 ? 11.159 -2.598 -4.929 1.00 90.75 107 ALA A CA 1
ATOM 840 C C . ALA A 1 107 ? 12.033 -2.462 -3.670 1.00 90.75 107 ALA A C 1
ATOM 842 O O . ALA A 1 107 ? 11.973 -3.327 -2.792 1.00 90.75 107 ALA A O 1
ATOM 843 N N . ALA A 1 108 ? 12.822 -1.386 -3.569 1.00 89.94 108 ALA A N 1
ATOM 844 C CA . ALA A 1 108 ? 13.620 -1.084 -2.385 1.00 89.94 108 ALA A CA 1
ATOM 845 C C . ALA 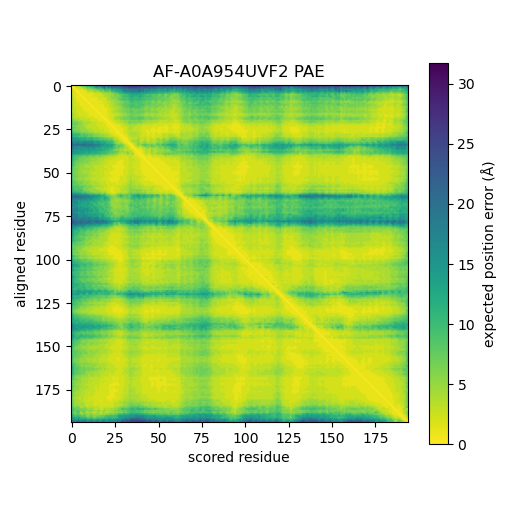A 1 108 ? 12.728 -0.736 -1.183 1.00 89.94 108 ALA A C 1
ATOM 847 O O . ALA A 1 108 ? 12.942 -1.291 -0.107 1.00 89.94 108 ALA A O 1
ATOM 848 N N . GLU A 1 109 ? 11.684 0.077 -1.381 1.00 89.75 109 GLU A N 1
ATOM 849 C CA . GLU A 1 109 ? 10.649 0.369 -0.375 1.00 89.75 109 GLU A CA 1
ATOM 850 C C . GLU A 1 109 ? 10.028 -0.933 0.151 1.00 89.75 109 GLU A C 1
ATOM 852 O O . GLU A 1 109 ? 10.070 -1.207 1.350 1.00 89.75 109 GLU A O 1
ATOM 857 N N . ALA A 1 110 ? 9.538 -1.804 -0.739 1.00 89.69 110 ALA A N 1
ATOM 858 C CA . ALA A 1 110 ? 8.962 -3.086 -0.338 1.00 89.69 110 ALA A CA 1
ATOM 859 C C . ALA A 1 110 ? 9.954 -3.949 0.465 1.00 89.69 110 ALA A C 1
ATOM 861 O O . ALA A 1 110 ? 9.562 -4.592 1.439 1.00 89.69 110 ALA A O 1
ATOM 862 N N . GLY A 1 111 ? 11.236 -3.959 0.083 1.00 90.50 11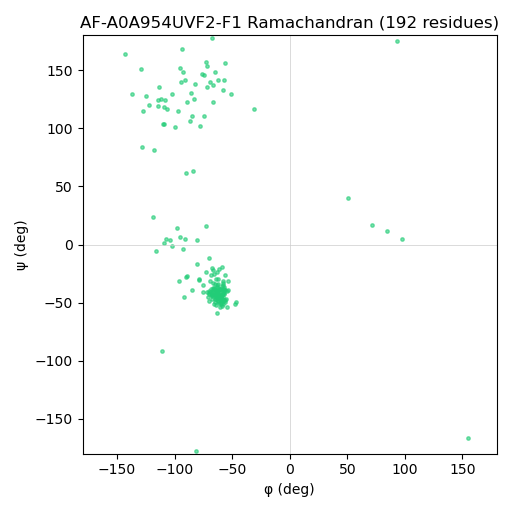1 GLY A N 1
ATOM 863 C CA . GLY A 1 111 ? 12.294 -4.653 0.822 1.00 90.50 111 GLY A CA 1
ATOM 864 C C . GLY A 1 111 ? 12.546 -4.067 2.211 1.00 90.50 111 GLY A C 1
ATOM 865 O O . GLY A 1 111 ? 12.649 -4.820 3.181 1.00 90.50 111 GLY A O 1
ATOM 866 N N . TYR A 1 112 ? 12.587 -2.741 2.320 1.00 90.44 112 TYR A N 1
ATOM 867 C CA . TYR A 1 112 ? 12.730 -2.027 3.584 1.00 90.44 112 TYR A CA 1
ATOM 868 C C . TYR A 1 112 ? 11.578 -2.355 4.541 1.00 90.44 112 TYR A C 1
ATOM 870 O O . TYR A 1 112 ? 11.816 -2.816 5.659 1.00 90.44 112 TYR A O 1
ATOM 878 N N . PHE A 1 113 ? 10.331 -2.230 4.082 1.00 90.25 113 PHE A N 1
ATOM 879 C CA . PHE A 1 113 ? 9.157 -2.517 4.906 1.00 90.25 113 PHE A CA 1
ATOM 880 C C . PHE A 1 113 ? 9.034 -3.995 5.272 1.00 90.25 113 PHE A C 1
ATOM 882 O O . PHE A 1 113 ? 8.742 -4.316 6.422 1.00 90.25 113 PHE A O 1
ATOM 889 N N . ALA A 1 114 ? 9.348 -4.907 4.348 1.00 90.44 114 ALA A N 1
ATOM 890 C CA . ALA A 1 114 ? 9.446 -6.332 4.654 1.00 90.44 114 ALA A CA 1
ATOM 891 C C . ALA A 1 114 ? 10.463 -6.613 5.776 1.00 90.44 114 ALA A C 1
ATOM 893 O O . ALA A 1 114 ? 10.198 -7.412 6.681 1.00 90.44 114 ALA A O 1
ATOM 894 N N . GLY A 1 115 ? 11.618 -5.941 5.732 1.00 88.38 115 GLY A N 1
ATOM 895 C CA . GLY A 1 115 ? 12.649 -6.011 6.763 1.00 88.38 115 GLY A CA 1
ATOM 896 C C . GLY A 1 115 ? 12.167 -5.467 8.107 1.00 88.38 115 GLY A C 1
ATOM 897 O O . GLY A 1 115 ? 12.325 -6.143 9.124 1.00 88.38 115 GLY A O 1
ATOM 898 N N . LEU A 1 116 ? 11.523 -4.297 8.118 1.00 86.88 116 LEU A N 1
ATOM 899 C CA . LEU A 1 116 ? 10.949 -3.701 9.328 1.00 86.88 116 LEU A CA 1
ATOM 900 C C . LEU A 1 116 ? 9.925 -4.620 9.986 1.00 86.88 116 LEU A C 1
ATOM 902 O O . LEU A 1 116 ? 10.012 -4.876 11.186 1.00 86.88 116 LEU A O 1
ATOM 906 N N . THR A 1 117 ? 8.993 -5.165 9.209 1.00 84.50 117 THR A N 1
ATOM 907 C CA . THR A 1 117 ? 7.968 -6.069 9.730 1.00 84.50 117 THR A CA 1
ATOM 908 C C . THR A 1 117 ? 8.581 -7.316 10.359 1.00 84.50 117 THR A C 1
ATOM 910 O O . THR A 1 117 ? 8.149 -7.748 11.426 1.00 84.50 117 THR A O 1
ATOM 913 N N . ARG A 1 118 ? 9.643 -7.864 9.759 1.00 84.38 118 ARG A N 1
ATOM 914 C CA . ARG A 1 118 ? 10.361 -9.015 10.315 1.00 84.38 118 ARG A CA 1
ATOM 915 C C . ARG A 1 118 ? 11.150 -8.673 11.580 1.00 84.38 118 ARG A C 1
ATOM 917 O O . ARG A 1 118 ? 11.099 -9.424 12.548 1.00 84.38 118 ARG A O 1
ATOM 924 N N . LEU A 1 119 ? 11.929 -7.594 11.551 1.00 81.50 119 LEU A N 1
ATOM 925 C CA . LEU A 1 119 ? 12.917 -7.284 12.589 1.00 81.50 119 LEU A CA 1
ATOM 926 C C . LEU A 1 119 ? 12.308 -6.551 13.783 1.00 81.50 119 LEU A C 1
ATOM 928 O O . LEU A 1 119 ? 12.675 -6.822 14.922 1.00 81.50 119 LEU A O 1
ATOM 932 N N . ARG A 1 120 ? 11.378 -5.630 13.527 1.00 76.50 120 ARG A N 1
ATOM 933 C CA . ARG A 1 120 ? 10.761 -4.767 14.543 1.00 76.50 120 ARG A CA 1
ATOM 934 C C . ARG A 1 120 ? 9.341 -5.190 14.915 1.00 76.50 120 ARG A C 1
ATOM 936 O O . ARG A 1 120 ? 8.714 -4.515 15.718 1.00 76.50 120 ARG A O 1
ATOM 943 N N . LYS A 1 121 ? 8.846 -6.304 14.355 1.00 74.69 121 LYS A N 1
ATOM 944 C CA . LYS A 1 121 ? 7.488 -6.831 14.583 1.00 74.69 121 LYS A CA 1
ATOM 945 C C . LYS A 1 121 ? 6.403 -5.765 14.378 1.00 74.69 121 LYS A C 1
ATOM 947 O O . LYS A 1 121 ? 5.451 -5.691 15.146 1.00 74.69 121 LYS A O 1
ATOM 952 N N . THR A 1 122 ? 6.570 -4.920 13.361 1.00 80.19 122 THR A N 1
ATOM 953 C CA . THR A 1 122 ? 5.589 -3.875 13.056 1.00 80.19 122 THR A CA 1
ATOM 954 C C . THR A 1 122 ? 4.313 -4.475 12.474 1.00 80.19 122 THR A C 1
ATOM 956 O O . THR A 1 122 ? 4.334 -5.512 11.809 1.00 80.19 122 THR A O 1
ATOM 959 N N . HIS A 1 123 ? 3.197 -3.776 12.656 1.00 83.19 123 HIS A N 1
ATOM 960 C CA . HIS A 1 123 ? 1.882 -4.197 12.164 1.00 83.19 123 HIS A CA 1
ATOM 961 C C . HIS A 1 123 ? 1.653 -3.885 10.676 1.00 83.19 123 HIS A C 1
ATOM 963 O O . HIS A 1 123 ? 0.584 -4.175 10.134 1.00 83.19 123 HIS A O 1
ATOM 969 N N . LEU A 1 124 ? 2.676 -3.350 9.993 1.00 86.50 124 LEU A N 1
ATOM 970 C CA . LEU A 1 124 ? 2.632 -2.943 8.586 1.00 86.50 124 LEU A CA 1
ATOM 971 C C . LEU A 1 124 ? 2.145 -4.061 7.662 1.00 86.50 124 LEU A C 1
ATOM 973 O O . LEU A 1 124 ? 1.369 -3.794 6.753 1.00 86.50 124 LEU A O 1
ATOM 977 N N . GLY A 1 125 ? 2.549 -5.311 7.920 1.00 87.88 125 GLY A N 1
ATOM 978 C CA . GLY A 1 125 ? 2.095 -6.462 7.140 1.00 87.88 125 GLY A CA 1
ATOM 979 C C . GLY A 1 125 ? 0.571 -6.586 7.125 1.00 87.88 125 GLY A C 1
ATOM 980 O O . GLY A 1 125 ? -0.019 -6.683 6.059 1.00 87.88 125 GLY A O 1
ATOM 981 N N . THR A 1 126 ? -0.086 -6.483 8.281 1.00 89.44 126 THR A N 1
ATOM 982 C CA . THR A 1 126 ? -1.539 -6.714 8.404 1.00 89.44 126 THR A CA 1
ATOM 983 C C . THR A 1 126 ? -2.409 -5.669 7.708 1.00 89.44 126 THR A C 1
ATOM 985 O O . THR A 1 126 ? -3.563 -5.948 7.391 1.00 89.44 126 THR A O 1
ATOM 988 N N . LYS A 1 127 ? -1.852 -4.488 7.433 1.00 92.00 127 LYS A N 1
ATOM 989 C CA . LYS A 1 127 ? -2.515 -3.410 6.693 1.00 92.00 127 LYS A CA 1
ATOM 990 C C . LYS A 1 127 ? -1.975 -3.214 5.276 1.00 92.00 127 LYS A C 1
ATOM 992 O O . LYS A 1 127 ? -2.386 -2.281 4.595 1.00 92.00 127 LYS A O 1
ATOM 997 N N . ALA A 1 128 ? -1.060 -4.072 4.822 1.00 95.19 128 ALA A N 1
ATOM 998 C CA . ALA A 1 128 ? -0.448 -3.958 3.507 1.00 95.19 128 ALA A CA 1
ATOM 999 C C . ALA A 1 128 ? -1.161 -4.809 2.448 1.00 95.19 128 ALA A C 1
ATOM 1001 O O . ALA A 1 128 ? -1.507 -5.973 2.669 1.00 95.19 128 ALA A O 1
ATOM 1002 N N . VAL A 1 129 ? -1.282 -4.232 1.256 1.00 97.50 129 VAL A N 1
ATOM 1003 C CA . VAL A 1 129 ? -1.746 -4.870 0.026 1.00 97.50 129 VAL A CA 1
ATOM 1004 C C . VAL A 1 129 ? -0.653 -4.730 -1.014 1.00 97.50 129 VAL A C 1
ATOM 1006 O O . VAL A 1 129 ? -0.263 -3.622 -1.366 1.00 97.50 129 VAL A O 1
ATOM 1009 N N . VAL A 1 130 ? -0.141 -5.842 -1.526 1.00 97.19 130 VAL A N 1
ATOM 1010 C CA . VAL A 1 130 ? 0.901 -5.851 -2.554 1.00 97.19 130 VAL A CA 1
ATOM 1011 C C . VAL A 1 130 ? 0.282 -6.259 -3.884 1.00 97.19 130 VAL A C 1
ATOM 1013 O O . VAL A 1 130 ? -0.193 -7.385 -4.042 1.00 97.19 130 VAL A O 1
ATOM 1016 N N . LEU A 1 131 ? 0.309 -5.348 -4.851 1.00 97.75 131 LEU A N 1
ATOM 1017 C CA . LEU A 1 131 ? -0.153 -5.563 -6.217 1.00 97.75 131 LEU A CA 1
ATOM 1018 C C . LEU A 1 131 ? 1.060 -5.848 -7.106 1.00 97.75 131 LEU A C 1
ATOM 1020 O O . LEU A 1 131 ? 1.792 -4.939 -7.488 1.00 97.75 131 LEU A O 1
ATOM 1024 N N . LEU A 1 132 ? 1.281 -7.123 -7.418 1.00 96.56 132 LEU A N 1
ATOM 1025 C CA . LEU A 1 132 ? 2.333 -7.582 -8.324 1.00 96.56 132 LEU A CA 1
ATOM 1026 C C . LEU A 1 132 ? 1.785 -7.770 -9.737 1.00 96.56 132 LEU A C 1
ATOM 1028 O O . LEU A 1 132 ? 0.619 -8.121 -9.919 1.00 96.56 132 LEU A O 1
ATOM 1032 N N . SER A 1 133 ? 2.643 -7.622 -10.744 1.00 94.94 133 SER A N 1
ATOM 1033 C CA . SER A 1 133 ? 2.276 -7.937 -12.123 1.00 94.94 133 SER A CA 1
ATOM 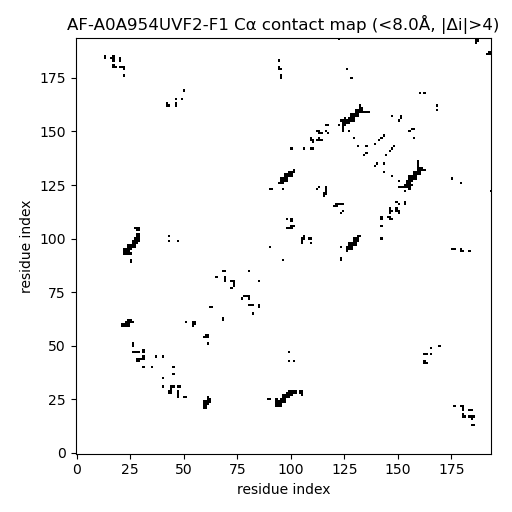1034 C C . SER A 1 133 ? 1.925 -9.420 -12.249 1.00 94.94 133 SER A C 1
ATOM 1036 O O . SER A 1 133 ? 2.593 -10.285 -11.679 1.00 94.94 133 SER A O 1
ATOM 1038 N N . ALA A 1 134 ? 0.914 -9.743 -13.056 1.00 93.50 134 ALA A N 1
ATOM 1039 C CA . ALA A 1 134 ? 0.551 -11.119 -13.386 1.00 93.50 134 ALA A CA 1
ATOM 1040 C C . ALA A 1 134 ? 1.744 -11.926 -13.936 1.00 93.50 134 ALA A C 1
ATOM 1042 O O . ALA A 1 134 ? 1.855 -13.120 -13.661 1.00 93.50 134 ALA A O 1
ATOM 1043 N N . THR A 1 135 ? 2.675 -11.270 -14.638 1.00 91.00 135 THR A N 1
ATOM 1044 C CA . THR A 1 135 ? 3.906 -11.896 -15.151 1.00 91.00 135 THR A CA 1
ATOM 1045 C C . THR A 1 135 ? 4.814 -12.420 -14.036 1.00 91.00 135 THR A C 1
ATOM 1047 O O . THR A 1 135 ? 5.488 -13.433 -14.218 1.00 91.00 135 THR A O 1
ATOM 1050 N N . SER A 1 136 ? 4.787 -11.803 -12.851 1.00 89.62 136 SER A N 1
ATOM 1051 C CA . SER A 1 136 ? 5.564 -12.239 -11.686 1.00 89.62 136 SER A CA 1
ATOM 1052 C C . SER A 1 136 ? 5.068 -13.558 -11.085 1.00 89.62 136 SER A C 1
ATOM 1054 O O . SER A 1 136 ? 5.752 -14.125 -10.236 1.00 89.62 136 SER A O 1
ATOM 1056 N N . LYS A 1 137 ? 3.890 -14.054 -11.494 1.00 88.38 137 LYS A N 1
ATOM 1057 C CA . LYS A 1 137 ? 3.375 -15.362 -11.064 1.00 88.38 137 LYS A CA 1
ATOM 1058 C C . LYS A 1 137 ? 4.098 -16.511 -11.765 1.00 88.38 137 LYS A C 1
ATOM 1060 O O . LYS A 1 137 ? 4.388 -17.518 -11.131 1.00 88.38 137 LYS A O 1
ATOM 1065 N N . SER A 1 138 ? 4.371 -16.361 -13.061 1.00 87.56 138 SER A N 1
ATOM 1066 C CA . SER A 1 138 ? 5.068 -17.363 -13.876 1.00 87.56 138 SER A CA 1
ATOM 1067 C C . SER A 1 138 ? 6.583 -17.180 -13.873 1.00 87.56 138 SER A C 1
ATOM 1069 O O . SER A 1 138 ? 7.307 -18.155 -14.026 1.00 87.56 138 SER A O 1
ATOM 1071 N N . ASN A 1 139 ? 7.066 -15.948 -13.692 1.00 86.44 139 ASN A N 1
ATOM 1072 C CA . ASN A 1 139 ? 8.490 -15.639 -13.600 1.00 86.44 139 ASN A CA 1
ATOM 1073 C C . ASN A 1 139 ? 8.768 -14.813 -12.330 1.00 86.44 139 ASN A C 1
ATOM 1075 O O . ASN A 1 139 ? 8.752 -13.576 -12.374 1.00 86.44 139 ASN A O 1
ATOM 1079 N N . PRO A 1 140 ? 8.929 -15.474 -11.171 1.00 84.94 140 PRO A N 1
ATOM 1080 C CA . PRO A 1 140 ? 9.055 -14.780 -9.901 1.00 84.94 140 PRO A CA 1
ATOM 1081 C C . PRO A 1 140 ? 10.441 -14.134 -9.769 1.00 84.94 140 PRO A C 1
ATOM 1083 O O . PRO A 1 140 ? 11.453 -14.809 -9.609 1.00 84.94 140 PRO A O 1
ATOM 1086 N N . GLY A 1 141 ? 10.476 -12.801 -9.814 1.00 87.56 141 GLY A N 1
ATOM 1087 C CA . GLY A 1 141 ? 11.682 -12.011 -9.548 1.00 87.56 141 GLY A CA 1
ATOM 1088 C C . GLY A 1 141 ? 11.957 -11.797 -8.054 1.00 87.56 141 GLY A C 1
ATOM 1089 O O . GLY A 1 141 ? 11.197 -12.247 -7.193 1.00 87.56 141 GLY A O 1
ATOM 1090 N N . TYR A 1 142 ? 13.015 -11.035 -7.745 1.00 88.75 142 TYR A N 1
ATOM 1091 C CA . TYR A 1 142 ? 13.454 -10.722 -6.373 1.00 88.75 142 TYR A CA 1
ATOM 1092 C C . TYR A 1 142 ? 12.305 -10.285 -5.452 1.00 88.75 142 TYR A C 1
ATOM 1094 O O . TYR A 1 142 ? 12.130 -10.847 -4.373 1.00 88.75 142 TYR A O 1
ATOM 1102 N N . VAL A 1 143 ? 11.482 -9.331 -5.902 1.00 90.50 143 VAL A N 1
ATOM 1103 C CA . VAL A 1 143 ? 10.353 -8.797 -5.124 1.00 90.50 143 VAL A CA 1
ATOM 1104 C C . VAL A 1 143 ? 9.349 -9.893 -4.756 1.00 90.50 143 VAL A C 1
ATOM 1106 O O . VAL A 1 143 ? 8.907 -9.962 -3.609 1.00 90.50 143 VAL A O 1
ATOM 1109 N N . ALA A 1 144 ? 9.010 -10.765 -5.709 1.00 90.62 144 ALA A N 1
ATOM 1110 C CA . ALA A 1 144 ? 8.046 -11.842 -5.502 1.00 90.62 144 ALA A CA 1
ATOM 1111 C C . ALA A 1 144 ? 8.593 -12.935 -4.568 1.00 90.62 144 ALA A C 1
ATOM 1113 O O . ALA A 1 144 ? 7.856 -13.443 -3.722 1.00 90.62 144 ALA A O 1
ATOM 1114 N N . LEU A 1 145 ? 9.878 -13.282 -4.700 1.00 91.44 145 LEU A N 1
ATOM 1115 C CA . LEU A 1 145 ? 10.523 -14.340 -3.913 1.00 91.44 145 LEU A CA 1
ATOM 1116 C C . LEU A 1 145 ? 10.907 -13.901 -2.492 1.00 91.44 145 LEU A C 1
ATOM 1118 O O . LEU A 1 145 ? 10.921 -14.738 -1.587 1.00 91.44 145 LEU A O 1
ATOM 1122 N N . GLY A 1 146 ? 11.209 -12.615 -2.292 1.00 91.94 146 GLY A N 1
ATOM 1123 C CA . GLY A 1 146 ? 11.662 -12.054 -1.019 1.00 91.94 146 GLY A CA 1
ATOM 1124 C C . GLY A 1 146 ? 10.623 -11.126 -0.376 1.00 91.94 146 GLY A C 1
ATOM 1125 O O . GLY A 1 146 ? 9.777 -11.615 0.377 1.00 91.94 146 GLY A O 1
ATOM 1126 N N . PRO A 1 147 ? 10.667 -9.805 -0.642 1.00 93.31 147 PRO A N 1
ATOM 1127 C CA . PRO A 1 147 ? 9.828 -8.806 0.025 1.00 93.31 147 PRO A CA 1
ATOM 1128 C C . PRO A 1 147 ? 8.337 -9.153 0.109 1.00 93.31 147 PRO A C 1
ATOM 1130 O O . PRO A 1 147 ? 7.770 -9.165 1.200 1.00 93.31 147 PRO A O 1
ATOM 1133 N N . ALA A 1 148 ? 7.699 -9.511 -1.009 1.00 93.25 148 ALA A N 1
ATOM 1134 C CA . ALA A 1 148 ? 6.270 -9.821 -1.031 1.00 93.25 148 ALA A CA 1
ATOM 1135 C C . ALA A 1 148 ? 5.937 -11.082 -0.220 1.00 93.25 148 ALA A C 1
ATOM 1137 O O . ALA A 1 148 ? 4.918 -11.129 0.467 1.00 93.25 148 ALA A O 1
ATOM 1138 N N . ARG A 1 149 ? 6.809 -12.097 -0.253 1.00 93.06 149 ARG A N 1
ATOM 1139 C CA . ARG A 1 149 ? 6.659 -13.311 0.559 1.00 93.06 149 ARG A CA 1
ATOM 1140 C C . ARG A 1 149 ? 6.775 -13.000 2.050 1.00 93.06 149 ARG A C 1
ATOM 1142 O O . ARG A 1 149 ? 5.994 -13.526 2.838 1.00 93.06 149 ARG A O 1
ATOM 1149 N N . GLN A 1 150 ? 7.725 -12.151 2.430 1.00 92.81 150 GLN A N 1
ATOM 1150 C CA . GLN A 1 150 ? 7.931 -11.746 3.819 1.00 92.81 150 GLN A CA 1
ATOM 1151 C C . GLN A 1 150 ? 6.767 -10.895 4.342 1.00 92.81 150 GLN A C 1
ATOM 1153 O O . GLN A 1 150 ? 6.292 -11.142 5.448 1.00 92.81 150 GLN A O 1
ATOM 1158 N N . LEU A 1 151 ? 6.272 -9.945 3.543 1.00 93.19 151 LEU A N 1
ATOM 1159 C CA . LEU A 1 151 ? 5.078 -9.163 3.874 1.00 93.19 151 LEU A CA 1
ATOM 1160 C C . LEU A 1 151 ? 3.849 -10.069 4.002 1.00 93.19 151 LEU A C 1
ATOM 1162 O O . LEU A 1 151 ? 3.112 -9.961 4.979 1.00 93.19 151 LEU A O 1
ATOM 1166 N N . ARG A 1 152 ? 3.664 -11.025 3.081 1.00 94.62 152 ARG A N 1
ATOM 1167 C CA . ARG A 1 152 ? 2.582 -12.019 3.162 1.00 94.62 152 ARG A CA 1
ATOM 1168 C C . ARG A 1 152 ? 2.656 -12.845 4.444 1.00 94.62 152 ARG A C 1
ATOM 1170 O O . ARG A 1 152 ? 1.637 -13.053 5.090 1.00 94.62 152 ARG A O 1
ATOM 1177 N N . ALA A 1 153 ? 3.851 -13.292 4.834 1.00 92.19 153 ALA A N 1
ATOM 1178 C CA . ALA A 1 153 ? 4.053 -14.029 6.083 1.00 92.19 153 ALA A CA 1
ATOM 1179 C C . ALA A 1 153 ? 3.682 -13.205 7.331 1.00 92.19 153 ALA A C 1
ATOM 1181 O O . ALA A 1 153 ? 3.389 -13.778 8.375 1.00 92.19 153 ALA A O 1
ATOM 1182 N N . ALA A 1 154 ? 3.660 -11.878 7.213 1.00 90.00 154 ALA A N 1
ATOM 1183 C CA . ALA A 1 154 ? 3.229 -10.957 8.254 1.00 90.00 154 ALA A CA 1
ATOM 1184 C C . ALA A 1 154 ? 1.775 -10.468 8.101 1.00 90.00 154 ALA A C 1
ATOM 1186 O O . ALA A 1 154 ? 1.380 -9.498 8.745 1.00 90.00 154 ALA A O 1
ATOM 1187 N N . GLY A 1 155 ? 0.981 -11.121 7.248 1.00 92.00 155 GLY A N 1
ATOM 1188 C CA . GLY A 1 155 ? -0.442 -10.832 7.072 1.00 92.00 155 GLY A CA 1
ATOM 1189 C C . GLY A 1 155 ? -0.784 -9.924 5.893 1.00 92.00 155 GLY A C 1
ATOM 1190 O O . GLY A 1 155 ? -1.957 -9.599 5.730 1.00 92.00 155 GLY A O 1
ATOM 1191 N N . ALA A 1 156 ? 0.186 -9.538 5.055 1.00 94.88 156 ALA A N 1
ATOM 1192 C CA . ALA A 1 156 ? -0.116 -8.735 3.874 1.00 94.88 156 ALA A CA 1
ATOM 1193 C C . ALA A 1 156 ? -0.894 -9.535 2.831 1.00 94.88 156 ALA A C 1
ATOM 1195 O O . ALA A 1 156 ? -0.588 -10.698 2.531 1.00 94.88 156 ALA A O 1
ATOM 1196 N N . ARG A 1 157 ? -1.862 -8.868 2.213 1.00 96.69 157 ARG A N 1
ATOM 1197 C CA . ARG A 1 157 ? -2.643 -9.401 1.099 1.00 96.69 157 ARG A CA 1
ATOM 1198 C C . ARG A 1 157 ? -1.844 -9.174 -0.179 1.00 96.69 157 ARG A C 1
ATOM 1200 O O . ARG A 1 157 ? -1.370 -8.077 -0.439 1.00 96.69 157 ARG A O 1
ATOM 1207 N N . VAL A 1 158 ? -1.587 -10.226 -0.956 1.00 96.69 158 VAL A N 1
ATOM 1208 C CA . VAL A 1 158 ? -0.700 -10.143 -2.133 1.00 96.69 158 VAL A CA 1
ATOM 1209 C C . VAL A 1 158 ? -1.418 -10.687 -3.354 1.00 96.69 158 VAL A C 1
ATOM 1211 O O . VAL A 1 158 ? -1.668 -11.893 -3.436 1.00 96.69 158 VAL A O 1
ATOM 1214 N N . HIS A 1 159 ? -1.672 -9.806 -4.316 1.00 97.44 159 HIS A N 1
ATOM 1215 C CA . HIS A 1 159 ? -2.420 -10.086 -5.534 1.00 97.44 159 HIS A CA 1
ATOM 1216 C C . HIS A 1 159 ? -1.506 -9.996 -6.754 1.00 97.44 159 HIS A C 1
ATOM 1218 O O . HIS A 1 159 ? -0.734 -9.052 -6.900 1.00 97.44 159 HIS A O 1
ATOM 1224 N N . TYR A 1 160 ? -1.629 -10.967 -7.657 1.00 96.62 160 TYR A N 1
ATOM 1225 C CA . TYR A 1 160 ? -1.017 -10.908 -8.983 1.00 96.62 160 TYR A CA 1
ATOM 1226 C C . TYR A 1 160 ? -2.072 -10.418 -9.972 1.00 96.62 160 TYR A C 1
ATOM 1228 O O . TYR A 1 160 ? -3.077 -11.097 -10.186 1.00 96.62 160 TYR A O 1
ATOM 1236 N N . VAL A 1 161 ? -1.867 -9.240 -10.552 1.00 96.88 161 VAL A N 1
ATOM 1237 C CA . VAL A 1 161 ? -2.871 -8.522 -11.342 1.00 96.88 161 VAL A CA 1
ATOM 1238 C C . VAL A 1 161 ? -2.318 -8.086 -12.695 1.00 96.88 161 VAL A C 1
ATOM 1240 O O . VAL A 1 161 ? -1.130 -7.814 -12.857 1.00 96.88 161 VAL A O 1
ATOM 1243 N N . ASN A 1 162 ? -3.191 -7.991 -13.695 1.00 95.88 162 ASN A N 1
ATOM 1244 C CA . ASN A 1 162 ? -2.852 -7.325 -14.948 1.00 95.88 162 ASN A CA 1
ATOM 1245 C C . ASN A 1 162 ? -3.108 -5.822 -14.787 1.00 95.88 162 ASN A C 1
ATOM 1247 O O . ASN A 1 162 ? -4.265 -5.410 -14.714 1.00 95.88 162 ASN A O 1
ATOM 1251 N N . TYR A 1 163 ? -2.051 -5.005 -14.760 1.00 95.12 163 TYR A N 1
ATOM 1252 C CA . TYR A 1 163 ? -2.143 -3.552 -14.550 1.00 95.12 163 TYR A CA 1
ATOM 1253 C C . TYR A 1 163 ? -3.005 -2.814 -15.585 1.00 95.12 163 TYR A C 1
ATOM 1255 O O . TYR A 1 163 ? -3.483 -1.711 -15.317 1.00 95.12 163 TYR A O 1
ATOM 1263 N N . SER A 1 164 ? -3.258 -3.421 -16.745 1.00 93.56 164 SER A N 1
ATOM 1264 C CA . SER A 1 164 ? -4.181 -2.876 -17.744 1.00 93.56 164 SER A CA 1
ATOM 1265 C C . SER A 1 164 ? -5.654 -3.001 -17.326 1.00 93.56 164 SER A C 1
ATOM 1267 O O . SER A 1 164 ? -6.484 -2.214 -17.772 1.00 93.56 164 SER A O 1
ATOM 1269 N N . HIS A 1 165 ? -6.008 -3.941 -16.443 1.00 96.19 165 HIS A N 1
ATOM 1270 C CA . HIS A 1 165 ? -7.386 -4.205 -16.008 1.00 96.19 165 HIS A CA 1
ATOM 1271 C C . HIS A 1 165 ? -7.767 -3.376 -14.772 1.00 96.19 165 HIS A C 1
ATOM 1273 O O . HIS A 1 165 ? -8.095 -3.909 -13.710 1.00 96.19 165 HIS A O 1
ATOM 1279 N N . ARG A 1 166 ? -7.738 -2.048 -14.912 1.00 95.44 166 ARG A N 1
ATOM 1280 C CA . ARG A 1 166 ? -7.909 -1.097 -13.798 1.00 95.44 166 ARG A CA 1
ATOM 1281 C C . ARG A 1 166 ? -9.190 -1.304 -12.988 1.00 95.44 166 ARG A C 1
ATOM 1283 O O . ARG A 1 166 ? -9.128 -1.264 -11.769 1.00 95.44 166 ARG A O 1
ATOM 1290 N N . ASN A 1 167 ? -10.316 -1.608 -13.635 1.00 95.38 167 ASN A N 1
ATOM 1291 C CA . ASN A 1 167 ? -11.590 -1.843 -12.940 1.00 95.38 167 ASN A CA 1
ATOM 1292 C C . ASN A 1 167 ? -11.573 -3.113 -12.077 1.00 95.38 167 ASN A C 1
ATOM 1294 O O . ASN A 1 167 ? -12.205 -3.157 -11.028 1.00 95.38 167 ASN A O 1
ATOM 1298 N N . VAL 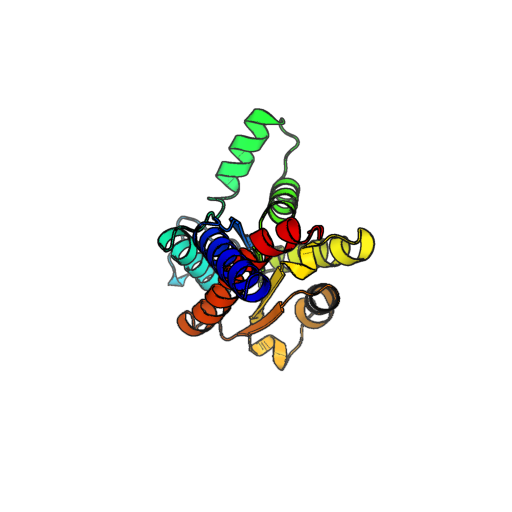A 1 168 ? -10.843 -4.148 -12.502 1.00 97.00 168 VAL A N 1
ATOM 1299 C CA . VAL A 1 168 ? -10.679 -5.373 -11.705 1.00 97.00 168 VAL A CA 1
ATOM 1300 C C . VAL A 1 168 ? -9.805 -5.083 -10.489 1.00 97.00 168 VAL A C 1
ATOM 1302 O O . VAL A 1 168 ? -10.132 -5.502 -9.385 1.00 97.00 168 VAL A O 1
ATOM 1305 N N . ILE A 1 169 ? -8.724 -4.323 -10.680 1.00 98.00 169 ILE A N 1
ATOM 1306 C CA . ILE A 1 169 ? -7.841 -3.913 -9.584 1.00 98.00 169 ILE A CA 1
ATOM 1307 C C . ILE A 1 169 ? -8.574 -2.988 -8.612 1.00 98.00 169 ILE A C 1
ATOM 1309 O O . ILE A 1 169 ? -8.399 -3.124 -7.407 1.00 98.00 169 ILE A O 1
ATOM 1313 N N . TRP A 1 170 ? -9.432 -2.098 -9.115 1.00 97.94 170 TRP A N 1
ATOM 1314 C CA . TRP A 1 170 ? -10.258 -1.240 -8.274 1.00 97.94 170 TRP A CA 1
ATOM 1315 C C . TRP A 1 170 ? -11.151 -2.054 -7.345 1.00 97.94 170 TRP A C 1
ATOM 1317 O O . TRP A 1 170 ? -11.125 -1.804 -6.153 1.00 97.94 170 TRP A O 1
ATOM 1327 N N . LYS A 1 171 ? -11.852 -3.078 -7.848 1.00 97.94 171 LYS A N 1
ATOM 1328 C CA . LYS A 1 171 ? -12.678 -3.954 -6.997 1.00 97.94 171 LYS A CA 1
ATOM 1329 C C . LYS A 1 171 ? -11.880 -4.637 -5.886 1.00 97.94 171 LYS A C 1
ATOM 1331 O O . LYS A 1 171 ? -12.404 -4.843 -4.801 1.00 97.94 171 LYS A O 1
ATOM 1336 N N . ILE A 1 172 ? -10.621 -4.996 -6.154 1.00 97.75 172 ILE A N 1
ATOM 1337 C CA . ILE A 1 172 ? -9.725 -5.499 -5.107 1.00 97.75 172 ILE A CA 1
ATOM 1338 C C . ILE A 1 172 ? -9.512 -4.388 -4.080 1.00 97.75 172 ILE A C 1
ATOM 1340 O O . ILE A 1 172 ? -9.886 -4.558 -2.933 1.00 97.75 172 ILE A O 1
ATOM 1344 N N . VAL A 1 173 ? -8.991 -3.232 -4.496 1.00 97.75 173 VAL A N 1
ATOM 1345 C CA . VAL A 1 173 ? -8.690 -2.107 -3.593 1.00 97.75 173 VAL A CA 1
ATOM 1346 C C . VAL A 1 173 ? -9.914 -1.647 -2.791 1.00 97.75 173 VAL A C 1
ATOM 1348 O O . VAL A 1 173 ? -9.787 -1.372 -1.607 1.00 97.75 173 VAL A O 1
ATOM 1351 N N . GLU A 1 174 ? -11.092 -1.611 -3.401 1.00 96.94 174 GLU A N 1
ATOM 1352 C CA . GLU A 1 174 ? -12.362 -1.259 -2.762 1.00 96.94 174 GLU A CA 1
ATOM 1353 C C . GLU A 1 174 ? -12.699 -2.198 -1.597 1.00 96.94 174 GLU A C 1
ATOM 1355 O O . GLU A 1 174 ? -12.996 -1.730 -0.497 1.00 96.94 174 GLU A O 1
ATOM 1360 N N . ASN A 1 175 ? -12.558 -3.512 -1.795 1.00 96.62 175 ASN A N 1
ATOM 1361 C CA . ASN A 1 175 ? -12.737 -4.489 -0.720 1.00 96.62 175 ASN A CA 1
ATOM 1362 C C . ASN A 1 175 ? -11.693 -4.300 0.388 1.00 96.62 175 ASN A C 1
ATOM 1364 O O . ASN A 1 175 ? -12.023 -4.324 1.570 1.00 96.62 175 ASN A O 1
ATOM 1368 N N . GLU A 1 176 ? -10.437 -4.057 0.016 1.00 96.69 176 GLU A N 1
ATOM 1369 C CA . GLU A 1 176 ? -9.345 -3.879 0.977 1.00 96.69 176 GLU A CA 1
ATOM 1370 C C . GLU A 1 176 ? -9.539 -2.626 1.846 1.00 96.69 176 GLU A C 1
ATOM 1372 O O . GLU A 1 176 ? -9.194 -2.629 3.030 1.00 96.69 176 GLU A O 1
ATOM 1377 N N . VAL A 1 177 ? -10.120 -1.570 1.270 1.00 96.19 177 VAL A N 1
ATOM 1378 C CA . VAL A 1 177 ? -10.514 -0.343 1.969 1.00 96.19 177 VAL A CA 1
ATOM 1379 C C . VAL A 1 177 ? -11.705 -0.585 2.895 1.00 96.19 177 VAL A C 1
ATOM 1381 O O . VAL A 1 177 ? -11.693 -0.095 4.025 1.00 96.19 177 VAL A O 1
ATOM 1384 N N . ALA A 1 178 ? -12.710 -1.349 2.461 1.00 94.31 178 ALA A N 1
ATOM 1385 C CA . ALA A 1 178 ? -13.829 -1.739 3.318 1.00 94.31 178 ALA A CA 1
ATOM 1386 C C . ALA A 1 178 ? -13.344 -2.543 4.539 1.00 94.31 178 ALA A C 1
ATOM 1388 O O . ALA A 1 178 ? -13.720 -2.236 5.672 1.00 94.31 178 ALA A O 1
ATOM 1389 N N . ASP A 1 179 ? -12.427 -3.489 4.329 1.00 93.94 179 ASP A N 1
ATOM 1390 C CA . ASP A 1 179 ? -11.799 -4.256 5.405 1.00 93.94 179 ASP A CA 1
ATOM 1391 C C . ASP A 1 179 ? -11.003 -3.355 6.358 1.00 93.94 179 ASP A C 1
ATOM 1393 O O . ASP A 1 179 ? -11.132 -3.473 7.578 1.00 93.94 179 ASP A O 1
ATOM 1397 N N . ALA A 1 180 ? -10.200 -2.426 5.824 1.00 94.19 180 ALA A N 1
ATOM 1398 C CA . ALA A 1 180 ? -9.433 -1.478 6.634 1.00 94.19 180 ALA A CA 1
ATOM 1399 C C . ALA A 1 180 ? -10.355 -0.608 7.505 1.00 94.19 180 ALA A C 1
ATOM 1401 O O . ALA A 1 180 ? -10.116 -0.455 8.704 1.00 94.19 180 ALA A O 1
ATOM 1402 N N . ARG A 1 181 ? -11.462 -0.122 6.931 1.00 94.50 181 ARG A N 1
ATOM 1403 C CA . ARG A 1 181 ? -12.507 0.634 7.635 1.00 94.50 181 ARG A CA 1
ATOM 1404 C C . ARG A 1 181 ? -13.098 -0.165 8.793 1.00 94.50 181 ARG A C 1
ATOM 1406 O O . ARG A 1 181 ? -13.188 0.335 9.914 1.00 94.50 181 ARG A O 1
ATOM 1413 N N . SER A 1 182 ? -13.470 -1.421 8.545 1.00 92.00 182 SER A N 1
ATOM 1414 C CA . SER A 1 182 ? -13.978 -2.311 9.590 1.00 92.00 182 SER A CA 1
ATOM 1415 C C . SER A 1 182 ? -12.938 -2.549 10.685 1.00 92.00 182 SER A C 1
ATOM 1417 O O . SER A 1 182 ? -13.257 -2.422 11.866 1.00 92.00 182 SER A O 1
ATOM 1419 N N . LEU A 1 183 ? -11.684 -2.834 10.326 1.00 90.00 183 LEU A N 1
ATOM 1420 C CA . LEU A 1 183 ? -10.611 -3.088 11.290 1.00 90.00 183 LEU A CA 1
ATOM 1421 C C . LEU A 1 183 ? -10.306 -1.869 12.169 1.00 90.00 183 LEU A C 1
ATOM 1423 O O . LEU A 1 183 ? -10.124 -2.049 13.377 1.00 90.00 183 LEU A O 1
ATOM 1427 N N . LYS A 1 184 ? -10.322 -0.655 11.601 1.00 90.25 184 LYS A N 1
ATOM 1428 C CA . LYS A 1 184 ? -10.118 0.615 12.322 1.00 90.25 184 LYS A CA 1
ATOM 1429 C C . LYS A 1 184 ? -11.120 0.801 13.461 1.00 90.25 184 LYS A C 1
ATOM 1431 O O . LYS A 1 184 ? -10.763 1.303 14.520 1.00 90.25 184 LYS A O 1
ATOM 1436 N N . VAL A 1 185 ? -12.367 0.366 13.274 1.00 89.88 185 VAL A N 1
ATOM 1437 C CA . VAL A 1 185 ? -13.435 0.520 14.277 1.00 89.88 185 VAL A CA 1
ATOM 1438 C C . VAL A 1 185 ? -13.527 -0.682 15.212 1.00 89.88 185 VAL A C 1
ATOM 1440 O O . VAL A 1 185 ? -13.653 -0.520 16.431 1.00 89.88 185 VAL A O 1
ATOM 1443 N N . VAL A 1 186 ? -13.479 -1.896 14.664 1.00 86.75 186 VAL A N 1
ATOM 1444 C CA . VAL A 1 186 ? -13.743 -3.130 15.412 1.00 86.75 186 VAL A CA 1
ATOM 1445 C C . VAL A 1 186 ? -12.613 -3.435 16.388 1.00 86.75 186 VAL A C 1
ATOM 1447 O O . VAL A 1 186 ? -12.898 -3.729 17.548 1.00 86.75 186 VAL A O 1
ATOM 1450 N N . ARG A 1 187 ? -11.341 -3.325 15.973 1.00 83.31 187 ARG A N 1
ATOM 1451 C CA . ARG A 1 187 ? -10.209 -3.674 16.848 1.00 83.31 187 ARG A CA 1
ATOM 1452 C C . ARG A 1 187 ? -10.196 -2.843 18.137 1.00 83.31 187 ARG A C 1
ATOM 1454 O O . ARG A 1 187 ? -10.246 -3.462 19.201 1.00 83.31 187 ARG A O 1
ATOM 1461 N N . PRO A 1 188 ? -10.255 -1.495 18.096 1.00 82.62 188 PRO A N 1
ATOM 1462 C CA . PRO A 1 188 ? -10.314 -0.699 19.321 1.00 82.62 188 PRO A CA 1
ATOM 1463 C C . PRO A 1 188 ? -11.565 -0.979 20.154 1.00 82.62 188 PRO A C 1
ATOM 1465 O O . PRO A 1 188 ? -11.485 -1.042 21.377 1.00 82.62 188 PRO A O 1
ATOM 1468 N N . THR A 1 189 ? -12.716 -1.198 19.504 1.00 82.50 189 THR A N 1
ATOM 1469 C CA . THR A 1 189 ? -13.979 -1.496 20.203 1.00 82.50 189 THR A CA 1
ATOM 1470 C C . THR A 1 189 ? -13.913 -2.818 20.976 1.00 82.50 189 THR A C 1
ATOM 1472 O O . THR A 1 189 ? -14.553 -2.948 22.015 1.00 82.50 189 THR A O 1
ATOM 1475 N N . LEU A 1 190 ? -13.111 -3.778 20.509 1.00 80.31 190 LEU A N 1
ATOM 1476 C CA . LEU A 1 190 ? -12.871 -5.063 21.172 1.00 80.31 190 LEU A CA 1
ATOM 1477 C C . LEU A 1 190 ? -11.608 -5.075 22.057 1.00 80.31 190 LEU A C 1
ATOM 1479 O O . LEU A 1 190 ? -11.228 -6.131 22.556 1.00 80.31 190 LEU A O 1
ATOM 1483 N N . GLY A 1 191 ? -10.935 -3.934 22.245 1.00 78.62 191 GLY A N 1
ATOM 1484 C CA . GLY A 1 191 ? -9.696 -3.849 23.030 1.00 78.62 191 GLY A CA 1
ATOM 1485 C C . GLY A 1 191 ? -8.470 -4.490 22.363 1.00 78.62 191 GLY A C 1
ATOM 1486 O O . GLY A 1 191 ? -7.469 -4.749 23.030 1.00 78.62 191 GLY A O 1
ATOM 1487 N N . LEU A 1 192 ? -8.526 -4.748 21.055 1.00 72.50 192 LEU A N 1
ATOM 1488 C CA . LEU A 1 192 ? -7.410 -5.267 20.268 1.00 72.50 192 LEU A CA 1
ATOM 1489 C C . LEU A 1 192 ? -6.528 -4.101 19.798 1.00 72.50 192 LEU A C 1
ATOM 1491 O O . LEU A 1 192 ? -7.029 -3.126 19.235 1.00 72.50 192 LEU A O 1
ATOM 1495 N N . ARG A 1 193 ? -5.210 -4.196 20.010 1.00 60.59 193 ARG A N 1
ATOM 1496 C CA . ARG A 1 193 ? -4.245 -3.222 19.469 1.00 60.59 193 ARG A CA 1
ATOM 1497 C C . ARG A 1 193 ? -4.011 -3.467 17.973 1.00 60.59 193 ARG A C 1
ATOM 1499 O O . ARG A 1 193 ? -4.095 -4.613 17.522 1.00 60.59 193 ARG A O 1
ATOM 1506 N N . LEU A 1 194 ? -3.772 -2.384 17.224 1.00 54.78 194 LEU A N 1
ATOM 1507 C CA . LEU A 1 194 ? -3.395 -2.434 15.808 1.00 54.78 194 LEU A CA 1
ATOM 1508 C C . LEU A 1 194 ? -2.029 -3.076 15.634 1.00 54.78 194 LEU A C 1
ATOM 1510 O O . LEU A 1 194 ? -1.122 -2.691 16.401 1.00 54.78 194 LEU A O 1
#

pLDDT: mean 88.62, std 7.63, range [54.78, 98.0]